Protein 7YJI (pdb70)

Nearest PDB structures (foldseek):
  7yji-assembly1_A-2  TM=1.000E+00  e=1.132E-40  Legionella pneumophila
  1i1q-assembly1_A  TM=6.137E-01  e=1.801E+00  Salmonella enterica subsp. enterica serovar Typhimurium
  1i7q-assembly1_A  TM=6.004E-01  e=2.825E+00  Serratia marcescens
  1i7s-assembly1_C  TM=2.100E-01  e=7.784E+00  Serratia marcescens

Secondary structure (DSSP, 8-state):
-TTTTT---B-HHHHHHHHHHHHTTT-TT-S-HHHHHHHHHHHHHHHBSTTTT--HHHHHHHHTS-HHHHHHHHHHHHHHH----HHHHHHHHHHHHHHTSS--EEETTEEEEE---HHHHHHHHHHHTTSSS---EEEETTEEEEEHHHHHHHHTTSB-TTSSBHHHHHHHHHHHHHTTS------TT-HHIIIIIIHHS-HHHHHHHHHHHHHHHHHHHHHT-

Radius of gyration: 21.12 Å; Cα contacts (8 Å, |Δi|>4): 277; chains: 1; bounding box: 39×35×70 Å

Structure (mmCIF, N/CA/C/O backbone):
data_7YJI
#
_entry.id   7YJI
#
_cell.length_a   93.660
_cell.length_b   93.660
_cell.length_c   136.260
_cell.angle_alpha   90.000
_cell.angle_beta   90.000
_cell.angle_gamma   90.000
#
_symmetry.space_group_name_H-M   'I 4 2 2'
#
loop_
_entity.id
_entity.type
_entity.pdbx_description
1 polymer 'T4SS effector Lpg1083'
2 non-polymer 'ACETATE ION'
3 water water
#
loop_
_atom_site.group_PDB
_atom_site.id
_atom_site.type_symbol
_atom_site.label_atom_id
_atom_site.label_alt_id
_atom_site.label_comp_id
_atom_site.label_asym_id
_atom_site.label_entity_id
_atom_site.label_seq_id
_atom_site.pdbx_PDB_ins_code
_atom_site.Cartn_x
_atom_site.Cartn_y
_atom_site.Cartn_z
_atom_site.occupancy
_atom_site.B_iso_or_equiv
_atom_site.auth_seq_id
_atom_site.auth_comp_id
_atom_site.auth_asym_id
_atom_site.auth_atom_id
_atom_site.pdbx_PDB_model_num
ATOM 1 N N . MET A 1 9 ? -29.065 6.043 6.451 1.00 101.89 1 MET A N 1
ATOM 2 C CA . MET A 1 9 ? -27.777 6.036 7.134 1.00 101.19 1 MET A CA 1
ATOM 3 C C . MET A 1 9 ? -27.871 6.751 8.466 1.00 98.77 1 MET A C 1
ATOM 4 O O . MET A 1 9 ? -28.079 7.965 8.510 1.00 99.13 1 MET A O 1
ATOM 9 N N . ALA A 1 10 ? -27.703 5.994 9.554 1.00 95.86 2 ALA A N 1
ATOM 10 C CA . ALA A 1 10 ? -27.704 6.589 10.886 1.00 95.05 2 ALA A CA 1
ATOM 11 C C . ALA A 1 10 ? -26.691 7.717 11.008 1.00 92.31 2 ALA A C 1
ATOM 12 O O . ALA A 1 10 ? -26.799 8.544 11.921 1.00 91.62 2 ALA A O 1
ATOM 14 N N . LEU A 1 11 ? -25.720 7.772 10.097 1.00 87.45 3 LEU A N 1
ATOM 15 C CA . LEU A 1 11 ? -24.687 8.796 10.086 1.00 77.00 3 LEU A CA 1
ATOM 16 C C . LEU A 1 11 ? -25.185 10.120 9.516 1.00 69.71 3 LEU A C 1
ATOM 17 O O . LEU A 1 11 ? -25.321 11.102 10.251 1.00 65.60 3 LEU A O 1
ATOM 22 N N . ILE A 1 12 ? -25.457 10.167 8.211 1.00 69.14 4 ILE A N 1
ATOM 23 C CA . ILE A 1 12 ? -25.618 11.461 7.558 1.00 73.22 4 ILE A CA 1
ATOM 24 C C . ILE A 1 12 ? -26.897 12.181 7.960 1.00 78.69 4 ILE A C 1
ATOM 25 O O . ILE A 1 12 ? -26.995 13.399 7.752 1.00 75.44 4 ILE A O 1
ATOM 30 N N . ASP A 1 13 ? -27.873 11.496 8.560 1.00 83.70 5 ASP A N 1
ATOM 31 C CA . ASP A 1 13 ? -28.999 12.253 9.093 1.00 93.18 5 ASP A CA 1
ATOM 32 C C . ASP A 1 13 ? -28.906 12.479 10.595 1.00 86.30 5 ASP A C 1
ATOM 33 O O . ASP A 1 13 ? -29.704 13.249 11.145 1.00 93.63 5 ASP A O 1
ATOM 38 N N . GLN A 1 14 ? -27.948 11.846 11.272 1.00 74.10 6 GLN A N 1
ATOM 39 C CA . GLN A 1 14 ? -27.583 12.332 12.595 1.00 68.50 6 GLN A CA 1
ATOM 40 C C . GLN A 1 14 ? -27.028 13.750 12.535 1.00 64.35 6 GLN A C 1
ATOM 41 O O . GLN A 1 14 ? -26.959 14.423 13.572 1.00 62.81 6 GLN A O 1
ATOM 47 N N . ILE A 1 15 ? -26.644 14.224 11.351 1.00 54.13 7 ILE A N 1
ATOM 48 C CA . ILE A 1 15 ? -26.232 15.611 11.171 1.00 48.02 7 ILE A CA 1
ATOM 49 C C . ILE A 1 15 ? -27.495 16.459 11.173 1.00 56.95 7 ILE A C 1
ATOM 50 O O . ILE A 1 15 ? -28.336 16.344 10.278 1.00 58.09 7 ILE A O 1
ATOM 55 N N . THR A 1 16 ? -27.637 17.295 12.190 1.00 55.88 8 THR A N 1
ATOM 56 C CA . THR A 1 16 ? -28.781 18.171 12.323 1.00 59.31 8 THR A CA 1
ATOM 57 C C . THR A 1 16 ? -28.499 19.556 11.772 1.00 57.62 8 THR A C 1
ATOM 58 O O . THR A 1 16 ? -29.435 20.340 11.591 1.00 68.38 8 THR A O 1
ATOM 62 N N . THR A 1 17 ? -27.233 19.868 11.505 1.00 53.00 9 THR A N 1
ATOM 63 C CA . THR A 1 17 ? -26.841 21.129 10.894 1.00 55.74 9 THR A CA 1
ATOM 64 C C . THR A 1 17 ? -25.404 21.057 10.377 1.00 51.34 9 THR A C 1
ATOM 65 O O . THR A 1 17 ? -24.533 20.440 10.993 1.00 42.66 9 THR A O 1
ATOM 69 N N . ILE A 1 18 ? -25.181 21.693 9.238 1.00 48.34 10 ILE A N 1
ATOM 70 C CA . ILE A 1 18 ? -23.930 21.579 8.511 1.00 42.25 10 ILE A CA 1
ATOM 71 C C . ILE A 1 18 ? -23.888 22.701 7.493 1.00 35.73 10 ILE A C 1
ATOM 72 O O . ILE A 1 18 ? -24.882 22.976 6.818 1.00 37.65 10 ILE A O 1
ATOM 77 N N . ASN A 1 19 ? -22.759 23.392 7.412 1.00 37.94 11 ASN A N 1
ATOM 78 C CA . ASN A 1 19 ? -22.561 24.390 6.371 1.00 39.22 11 ASN A CA 1
ATOM 79 C C . ASN A 1 19 ? -22.033 23.620 5.161 1.00 41.40 11 ASN A C 1
ATOM 80 O O . ASN A 1 19 ? -20.833 23.351 5.035 1.00 35.42 11 ASN A O 1
ATOM 85 N N . LYS A 1 20 ? -22.959 23.212 4.287 1.00 37.71 12 LYS A N 1
ATOM 86 C CA . LYS A 1 20 ? -22.584 22.418 3.121 1.00 38.95 12 LYS A CA 1
ATOM 87 C C . LYS A 1 20 ? -21.775 23.209 2.109 1.00 38.87 12 LYS A C 1
ATOM 88 O O . LYS A 1 20 ? -21.010 22.606 1.346 1.00 38.68 12 LYS A O 1
ATOM 94 N N . ASN A 1 21 ? -21.922 24.537 2.074 1.00 33.91 13 ASN A N 1
ATOM 95 C CA . ASN A 1 21 ? -21.148 25.328 1.119 1.00 35.10 13 ASN A CA 1
ATOM 96 C C . ASN A 1 21 ? -19.672 25.290 1.461 1.00 37.19 13 ASN A C 1
ATOM 97 O O . ASN A 1 21 ? -18.820 25.054 0.604 1.00 34.97 13 ASN A O 1
ATOM 102 N N . GLU A 1 22 ? -19.346 25.518 2.716 1.00 34.97 14 GLU A N 1
ATOM 103 C CA . GLU A 1 22 ? -17.957 25.508 3.135 1.00 35.91 14 GLU A CA 1
ATOM 104 C C . GLU A 1 22 ? -17.400 24.109 3.343 1.00 34.16 14 GLU A C 1
ATOM 105 O O . GLU A 1 22 ? -16.185 23.923 3.223 1.00 31.78 14 GLU A O 1
ATOM 111 N N . PHE A 1 23 ? -18.250 23.112 3.598 1.00 29.44 15 PHE A N 1
ATOM 112 C CA . PHE A 1 23 ? -17.769 21.733 3.546 1.00 32.02 15 PHE A CA 1
ATOM 113 C C . PHE A 1 23 ? -17.230 21.405 2.152 1.00 28.14 15 PHE A C 1
ATOM 114 O O . PHE A 1 23 ? -16.118 20.889 2.011 1.00 26.90 15 PHE A O 1
ATOM 122 N N . THR A 1 24 ? -18.003 21.734 1.110 1.00 33.72 16 THR A N 1
ATOM 123 C CA . THR A 1 24 ? -17.566 21.515 -0.269 1.00 31.84 16 THR A CA 1
ATOM 124 C C . THR A 1 24 ? -16.340 22.363 -0.611 1.00 35.53 16 THR A C 1
ATOM 125 O O . THR A 1 24 ? -15.322 21.839 -1.086 1.00 27.81 16 THR A O 1
ATOM 129 N N . ASP A 1 25 ? -16.428 23.683 -0.394 1.00 34.31 17 ASP A N 1
ATOM 130 C CA . ASP A 1 25 ? -15.301 24.568 -0.682 1.00 33.16 17 ASP A CA 1
ATOM 131 C C . ASP A 1 25 ? -14.036 24.109 0.021 1.00 34.54 17 ASP A C 1
ATOM 132 O O . ASP A 1 25 ? -12.962 24.051 -0.587 1.00 38.55 17 ASP A O 1
ATOM 137 N N . ASP A 1 26 ? -14.141 23.783 1.314 1.00 27.89 18 ASP A N 1
ATOM 138 C CA . ASP A 1 26 ? -12.963 23.353 2.062 1.00 35.79 18 ASP A CA 1
ATOM 139 C C . ASP A 1 26 ? -12.419 22.023 1.544 1.00 34.31 18 ASP A C 1
ATOM 140 O O . ASP A 1 26 ? -11.196 21.842 1.430 1.00 27.92 18 ASP A O 1
ATOM 145 N N . PHE A 1 27 ? -13.302 21.061 1.269 1.00 29.23 19 PHE A N 1
ATOM 146 C CA . PHE A 1 27 ? -12.826 19.768 0.779 1.00 30.34 19 PHE A CA 1
ATOM 147 C C . PHE A 1 27 ? -12.043 19.941 -0.519 1.00 27.42 19 PHE A C 1
ATOM 148 O O . PHE A 1 27 ? -10.951 19.381 -0.683 1.00 24.71 19 PHE A O 1
ATOM 156 N N . LEU A 1 28 ? -12.584 20.743 -1.441 1.00 29.38 20 LEU A N 1
ATOM 157 C CA . LEU A 1 28 ? -11.942 20.915 -2.741 1.00 33.46 20 LEU A CA 1
ATOM 158 C C . LEU A 1 28 ? -10.591 21.596 -2.609 1.00 30.55 20 LEU A C 1
ATOM 159 O O . LEU A 1 28 ? -9.624 21.191 -3.260 1.00 29.99 20 LEU A O 1
ATOM 164 N N . ARG A 1 29 ? -10.502 22.638 -1.778 1.00 33.61 21 ARG A N 1
ATOM 165 C CA . ARG A 1 29 ? -9.218 23.311 -1.607 1.00 35.60 21 ARG A CA 1
ATOM 166 C C . ARG A 1 29 ? -8.157 22.344 -1.103 1.00 32.20 21 ARG A C 1
ATOM 167 O O . ARG A 1 29 ? -7.031 22.325 -1.610 1.00 34.78 21 ARG A O 1
ATOM 175 N N . LYS A 1 30 ? -8.508 21.512 -0.123 1.00 27.38 22 LYS A N 1
ATOM 176 C CA . LYS A 1 30 ? -7.513 20.639 0.484 1.00 28.31 22 LYS A CA 1
ATOM 177 C C . LYS A 1 30 ? -7.300 19.361 -0.324 1.00 27.23 22 LYS A C 1
ATOM 178 O O . LYS A 1 30 ? -6.163 18.917 -0.482 1.00 30.79 22 LYS A O 1
ATOM 184 N N . TYR A 1 31 ? -8.355 18.786 -0.904 1.00 25.72 23 TYR A N 1
ATOM 185 C CA . TYR A 1 31 ? -8.130 17.598 -1.731 1.00 21.26 23 TYR A CA 1
ATOM 186 C C . TYR A 1 31 ? -7.184 17.904 -2.890 1.00 26.22 23 TYR A C 1
ATOM 187 O O . TYR A 1 31 ? -6.301 17.100 -3.213 1.00 29.39 23 TYR A O 1
ATOM 196 N N . PHE A 1 32 ? -7.334 19.077 -3.504 1.00 29.69 24 PHE A N 1
ATOM 197 C CA . PHE A 1 32 ? -6.628 19.453 -4.720 1.00 29.19 24 PHE A CA 1
ATOM 198 C C . PHE A 1 32 ? -5.376 20.286 -4.476 1.00 30.00 24 PHE A C 1
ATOM 199 O O . PHE A 1 32 ? -4.784 20.777 -5.438 1.00 37.39 24 PHE A O 1
ATOM 207 N N . GLU A 1 33 ? -4.955 20.450 -3.224 1.00 36.24 25 GLU A N 1
ATOM 208 C CA . GLU A 1 33 ? -3.817 21.318 -2.935 1.00 41.97 25 GLU A CA 1
ATOM 209 C C . GLU A 1 33 ? -2.573 20.922 -3.731 1.00 38.34 25 GLU A C 1
ATOM 210 O O . GLU A 1 33 ? -1.899 21.786 -4.302 1.00 40.50 25 GLU A O 1
ATOM 216 N N . LEU A 1 34 ? -2.253 19.627 -3.797 1.00 29.03 26 LEU A N 1
ATOM 217 C CA . LEU A 1 34 ? -1.108 19.170 -4.579 1.00 36.44 26 LEU A CA 1
ATOM 218 C C . LEU A 1 34 ? -1.507 18.510 -5.889 1.00 38.78 26 LEU A C 1
ATOM 219 O O . LEU A 1 34 ? -0.658 17.907 -6.555 1.00 45.33 26 LEU A O 1
ATOM 224 N N . GLY A 1 35 ? -2.755 18.622 -6.283 1.00 36.39 27 GLY A N 1
ATOM 225 C CA . GLY A 1 35 ? -3.177 17.964 -7.504 1.00 36.37 27 GLY A CA 1
ATOM 226 C C . GLY A 1 35 ? -4.082 16.784 -7.210 1.00 31.76 27 GLY A C 1
ATOM 227 O O . GLY A 1 35 ? -4.064 16.184 -6.137 1.00 32.73 27 GLY A O 1
ATOM 228 N N . PHE A 1 36 ? -4.890 16.443 -8.214 1.00 33.53 28 PHE A N 1
ATOM 229 C CA . PHE A 1 36 ? -5.762 15.289 -8.123 1.00 32.57 28 PHE A CA 1
ATOM 230 C C . PHE A 1 36 ? -4.966 14.043 -7.767 1.00 28.49 28 PHE A C 1
ATOM 231 O O . PHE A 1 36 ? -3.909 13.782 -8.342 1.00 25.14 28 PHE A O 1
ATOM 239 N N . GLY A 1 37 ? -5.492 13.258 -6.823 1.00 22.51 29 GLY A N 1
ATOM 240 C CA . GLY A 1 37 ? -4.862 12.001 -6.497 1.00 19.20 29 GLY A CA 1
ATOM 241 C C . GLY A 1 37 ? -3.533 12.102 -5.773 1.00 20.35 29 GLY A C 1
ATOM 242 O O . GLY A 1 37 ? -2.771 11.147 -5.788 1.00 28.09 29 GLY A O 1
ATOM 243 N N . SER A 1 38 ? -3.211 13.242 -5.165 1.00 18.56 30 SER A N 1
ATOM 244 C CA . SER A 1 38 ? -1.936 13.360 -4.445 1.00 20.18 30 SER A CA 1
ATOM 245 C C . SER A 1 38 ? -2.024 12.945 -2.972 1.00 24.21 30 SER A C 1
ATOM 246 O O . SER A 1 38 ? -0.997 12.596 -2.378 1.00 19.53 30 SER A O 1
ATOM 249 N N . LEU A 1 39 ? -3.211 12.959 -2.374 1.00 23.41 31 LEU A N 1
ATOM 250 C CA . LEU A 1 39 ? -3.382 12.634 -0.952 1.00 20.19 31 LEU A CA 1
ATOM 251 C C . LEU A 1 39 ? -3.581 11.139 -0.756 1.00 21.24 31 LEU A C 1
ATOM 252 O O . LEU A 1 39 ? -4.359 10.505 -1.475 1.00 21.63 31 LEU A O 1
ATOM 257 N N . SER A 1 40 ? -2.934 10.593 0.268 1.00 19.50 32 SER A N 1
ATOM 258 C CA . SER A 1 40 ? -3.116 9.192 0.619 1.00 17.85 32 SER A CA 1
ATOM 259 C C . SER A 1 40 ? -4.495 8.976 1.228 1.00 19.35 32 SER A C 1
ATOM 260 O O . SER A 1 40 ? -5.180 9.918 1.614 1.00 17.38 32 SER A O 1
ATOM 263 N N . LYS A 1 41 ? -4.907 7.709 1.307 1.00 16.14 33 LYS A N 1
ATOM 264 C CA . LYS A 1 41 ? -6.147 7.384 2.005 1.00 24.90 33 LYS A CA 1
ATOM 265 C C . LYS A 1 41 ? -6.143 7.955 3.423 1.00 22.96 33 LYS A C 1
ATOM 266 O O . LYS A 1 41 ? -7.122 8.571 3.867 1.00 21.56 33 LYS A O 1
ATOM 272 N N . HIS A 1 42 ? -5.038 7.760 4.141 1.00 23.88 34 HIS A N 1
ATOM 273 C CA . HIS A 1 42 ? -4.952 8.245 5.516 1.00 23.63 34 HIS A CA 1
ATOM 274 C C . HIS A 1 42 ? -5.076 9.769 5.575 1.00 22.70 34 HIS A C 1
ATOM 275 O O . HIS A 1 42 ? -5.797 10.299 6.422 1.00 22.66 34 HIS A O 1
ATOM 282 N N . ASP A 1 43 ? -4.395 10.478 4.662 1.00 20.56 35 ASP A N 1
ATOM 283 C CA . ASP A 1 43 ? -4.526 11.931 4.555 1.00 21.27 35 ASP A CA 1
ATOM 284 C C . ASP A 1 43 ? -5.980 12.339 4.364 1.00 22.01 35 ASP A C 1
ATOM 285 O O . ASP A 1 43 ? -6.456 13.309 4.968 1.00 20.15 35 ASP A O 1
ATOM 290 N N . ILE A 1 44 ? -6.695 11.615 3.512 1.00 16.25 36 ILE A N 1
ATOM 291 C CA . ILE A 1 44 ? -8.086 11.961 3.234 1.00 21.78 36 ILE A CA 1
ATOM 292 C C . ILE A 1 44 ? -8.958 11.677 4.449 1.00 17.54 36 ILE A C 1
ATOM 293 O O . ILE A 1 44 ? -9.858 12.461 4.772 1.00 22.37 36 ILE A O 1
ATOM 298 N N . ASP A 1 45 ? -8.705 10.565 5.149 1.00 20.02 37 ASP A N 1
ATOM 299 C CA . ASP A 1 45 ? -9.496 10.263 6.351 1.00 17.30 37 ASP A CA 1
ATOM 300 C C . ASP A 1 45 ? -9.337 11.369 7.396 1.00 16.68 37 ASP A C 1
ATOM 301 O O . ASP A 1 45 ? -10.331 11.810 7.984 1.00 20.31 37 ASP A O 1
ATOM 306 N N . LEU A 1 46 ? -8.109 11.876 7.593 1.00 15.52 38 LEU A N 1
ATOM 307 C CA . LEU A 1 46 ? -7.888 13.008 8.506 1.00 17.91 38 LEU A CA 1
ATOM 308 C C . LEU A 1 46 ? -8.634 14.259 8.052 1.00 21.99 38 LEU A C 1
ATOM 309 O O . LEU A 1 46 ? -9.220 14.987 8.872 1.00 20.71 38 LEU A O 1
ATOM 314 N N . LEU A 1 47 ? -8.592 14.538 6.750 1.00 22.99 39 LEU A N 1
ATOM 315 C CA . LEU A 1 47 ? -9.331 15.652 6.175 1.00 20.74 39 LEU A CA 1
ATOM 316 C C . LEU A 1 47 ? -10.821 15.519 6.446 1.00 18.41 39 LEU A C 1
ATOM 317 O O . LEU A 1 47 ? -11.474 16.479 6.869 1.00 23.28 39 LEU A O 1
ATOM 322 N N . VAL A 1 48 ? -11.386 14.342 6.174 1.00 16.28 40 VAL A N 1
ATOM 323 C CA . VAL A 1 48 ? -12.826 14.181 6.343 1.00 19.03 40 VAL A CA 1
ATOM 324 C C . VAL A 1 48 ? -13.198 14.391 7.809 1.00 22.65 40 VAL A C 1
ATOM 325 O O . VAL A 1 48 ? -14.150 15.116 8.128 1.00 25.73 40 VAL A O 1
ATOM 329 N N . TYR A 1 49 ? -12.429 13.798 8.727 1.00 17.95 41 TYR A N 1
ATOM 330 C CA . TYR A 1 49 ? -12.726 13.989 10.145 1.00 17.62 41 TYR A CA 1
ATOM 331 C C . TYR A 1 49 ? -12.727 15.475 10.489 1.00 24.55 41 TYR A C 1
ATOM 332 O O . TYR A 1 49 ? -13.664 15.982 11.121 1.00 22.75 41 TYR A O 1
ATOM 341 N N . TYR A 1 50 ? -11.690 16.195 10.056 1.00 24.69 42 TYR A N 1
ATOM 342 C CA . TYR A 1 50 ? -11.632 17.635 10.289 1.00 27.85 42 TYR A CA 1
ATOM 343 C C . TYR A 1 50 ? -12.840 18.348 9.685 1.00 28.06 42 TYR A C 1
ATOM 344 O O . TYR A 1 50 ? -13.440 19.222 10.328 1.00 21.18 42 TYR A O 1
ATOM 353 N N . LEU A 1 51 ? -13.224 17.980 8.457 1.00 24.33 43 LEU A N 1
ATOM 354 C CA . LEU A 1 51 ? -14.329 18.666 7.784 1.00 28.18 43 LEU A CA 1
ATOM 355 C C . LEU A 1 51 ? -15.651 18.454 8.516 1.00 29.06 43 LEU A C 1
ATOM 356 O O . LEU A 1 51 ? -16.452 19.389 8.646 1.00 29.48 43 LEU A O 1
ATOM 361 N N . VAL A 1 52 ? -15.917 17.229 8.976 1.00 25.69 44 VAL A N 1
ATOM 362 C CA . VAL A 1 52 ? -17.156 16.978 9.720 1.00 27.11 44 VAL A CA 1
ATOM 363 C C . VAL A 1 52 ? -17.158 17.740 11.044 1.00 32.58 44 VAL A C 1
ATOM 364 O O . VAL A 1 52 ? -18.203 18.233 11.504 1.00 25.63 44 VAL A O 1
ATOM 368 N N . LYS A 1 53 ? -15.988 17.873 11.656 1.00 24.92 45 LYS A N 1
ATOM 369 C CA . LYS A 1 53 ? -15.866 18.516 12.960 1.00 28.09 45 LYS A CA 1
ATOM 370 C C . LYS A 1 53 ? -15.935 20.033 12.838 1.00 32.69 45 LYS A C 1
ATOM 371 O O . LYS A 1 53 ? -16.530 20.698 13.685 1.00 29.43 45 LYS A O 1
ATOM 377 N N . GLU A 1 54 ? -15.360 20.587 11.772 1.00 30.33 46 GLU A N 1
ATOM 378 C CA . GLU A 1 54 ? -15.362 22.028 11.579 1.00 36.16 46 GLU A CA 1
ATOM 379 C C . GLU A 1 54 ? -16.686 22.533 11.008 1.00 35.63 46 GLU A C 1
ATOM 380 O O . GLU A 1 54 ? -17.110 23.641 11.334 1.00 37.42 46 GLU A O 1
ATOM 386 N N . HIS A 1 55 ? -17.350 21.760 10.145 1.00 30.72 47 HIS A N 1
ATOM 387 C CA . HIS A 1 55 ? -18.453 22.297 9.351 1.00 34.05 47 HIS A CA 1
ATOM 388 C C . HIS A 1 55 ? -19.803 21.693 9.681 1.00 35.26 47 HIS A C 1
ATOM 389 O O . HIS A 1 55 ? -20.786 21.996 8.998 1.00 39.20 47 HIS A O 1
ATOM 396 N N . SER A 1 56 ? -19.880 20.840 10.695 1.00 32.22 48 SER A N 1
ATOM 397 C CA . SER A 1 56 ? -21.152 20.298 11.136 1.00 33.00 48 SER A CA 1
ATOM 398 C C . SER A 1 56 ? -21.157 20.239 12.659 1.00 34.46 48 SER A C 1
ATOM 399 O O . SER A 1 56 ? -20.151 20.513 13.321 1.00 33.85 48 SER A O 1
ATOM 402 N N . ASP A 1 57 ? -22.314 19.871 13.208 1.00 33.77 49 ASP A N 1
ATOM 403 C CA . ASP A 1 57 ? -22.484 19.622 14.633 1.00 41.44 49 ASP A CA 1
ATOM 404 C C . ASP A 1 57 ? -22.511 18.136 14.960 1.00 40.22 49 ASP A C 1
ATOM 405 O O . ASP A 1 57 ? -22.978 17.760 16.040 1.00 45.36 49 ASP A O 1
ATOM 410 N N . LEU A 1 58 ? -22.066 17.289 14.028 1.00 38.56 50 LEU A N 1
ATOM 411 C CA . LEU A 1 58 ? -22.216 15.847 14.185 1.00 44.31 50 LEU A CA 1
ATOM 412 C C . LEU A 1 58 ? -21.569 15.354 15.472 1.00 43.47 50 LEU A C 1
ATOM 413 O O . LEU A 1 58 ? -22.165 14.558 16.198 1.00 43.62 50 LEU A O 1
ATOM 418 N N . PHE A 1 59 ? -20.355 15.811 15.770 1.00 43.57 51 PHE A N 1
ATOM 419 C CA . PHE A 1 59 ? -19.608 15.339 16.929 1.00 39.18 51 PHE A CA 1
ATOM 420 C C . PHE A 1 59 ? -19.935 16.112 18.198 1.00 41.19 51 PHE A C 1
ATOM 421 O O . PHE A 1 59 ? -19.379 15.791 19.258 1.00 39.45 51 PHE A O 1
ATOM 429 N N . ASN A 1 60 ? -20.823 17.107 18.123 1.00 40.30 52 ASN A N 1
ATOM 430 C CA . ASN A 1 60 ? -21.013 18.029 19.239 1.00 42.71 52 ASN A CA 1
ATOM 431 C C . ASN A 1 60 ? -21.663 17.321 20.421 1.00 42.84 52 ASN A C 1
ATOM 432 O O . ASN A 1 60 ? -22.705 16.673 20.276 1.00 45.81 52 ASN A O 1
ATOM 437 N N . GLY A 1 61 ? -21.049 17.456 21.594 1.00 47.41 53 GLY A N 1
ATOM 438 C CA . GLY A 1 61 ? -21.640 16.928 22.810 1.00 47.32 53 GLY A CA 1
ATOM 439 C C . GLY A 1 61 ? -21.680 15.420 22.883 1.00 50.64 53 GLY A C 1
ATOM 440 O O . GLY A 1 61 ? -22.403 14.867 23.714 1.00 50.65 53 GLY A O 1
ATOM 441 N N . LYS A 1 62 ? -20.925 14.732 22.033 1.00 41.45 54 LYS A N 1
ATOM 442 C CA . LYS A 1 62 ? -20.882 13.280 22.036 1.00 37.78 54 LYS A CA 1
ATOM 443 C C . LYS A 1 62 ? -19.591 12.797 22.667 1.00 33.85 54 LYS A C 1
ATOM 444 O O . LYS A 1 62 ? -18.551 13.443 22.556 1.00 41.95 54 LYS A O 1
ATOM 450 N N . THR A 1 63 ? -19.686 11.664 23.350 1.00 30.75 55 THR A N 1
ATOM 451 C CA . THR A 1 63 ? -18.541 11.004 23.953 1.00 30.83 55 THR A CA 1
ATOM 452 C C . THR A 1 63 ? -17.750 10.251 22.892 1.00 31.48 55 THR A C 1
ATOM 453 O O . THR A 1 63 ? -18.240 9.995 21.795 1.00 32.94 55 THR A O 1
ATOM 457 N N . ASN A 1 64 ? -16.518 9.871 23.246 1.00 25.02 56 ASN A N 1
ATOM 458 C CA . ASN A 1 64 ? -15.697 9.071 22.337 1.00 34.23 56 ASN A CA 1
ATOM 459 C C . ASN A 1 64 ? -16.385 7.770 21.962 1.00 30.71 56 ASN A C 1
ATOM 460 O O . ASN A 1 64 ? -16.273 7.310 20.821 1.00 28.89 56 ASN A O 1
ATOM 465 N N . TYR A 1 65 ? -17.088 7.150 22.914 1.00 26.66 57 TYR A N 1
ATOM 466 C CA . TYR A 1 65 ? -17.811 5.922 22.597 1.00 26.57 57 TYR A CA 1
ATOM 467 C C . TYR A 1 65 ? -18.843 6.180 21.505 1.00 30.35 57 TYR A C 1
ATOM 468 O O . TYR A 1 65 ? -18.985 5.388 20.570 1.00 27.49 57 TYR A O 1
ATOM 477 N N . GLU A 1 66 ? -19.560 7.297 21.601 1.00 30.91 58 GLU A N 1
ATOM 478 C CA . GLU A 1 66 ? -20.597 7.585 20.618 1.00 30.38 58 GLU A CA 1
ATOM 479 C C . GLU A 1 66 ? -20.001 7.904 19.252 1.00 35.08 58 GLU A C 1
ATOM 480 O O . GLU A 1 66 ? -20.500 7.420 18.227 1.00 33.66 58 GLU A O 1
ATOM 486 N N . ILE A 1 67 ? -18.942 8.725 19.217 1.00 26.24 59 ILE A N 1
ATOM 487 C CA . ILE A 1 67 ? -18.315 9.081 17.942 1.00 25.50 59 ILE A CA 1
ATOM 488 C C . ILE A 1 67 ? -17.725 7.840 17.280 1.00 26.35 59 ILE A C 1
ATOM 489 O O . ILE A 1 67 ? -17.901 7.615 16.085 1.00 26.56 59 ILE A O 1
ATOM 494 N N . SER A 1 68 ? -17.032 7.001 18.058 1.00 26.79 60 SER A N 1
ATOM 495 C CA . SER A 1 68 ? -16.464 5.796 17.460 1.00 28.37 60 SER A CA 1
ATOM 496 C C . SER A 1 68 ? -17.560 4.894 16.893 1.00 28.00 60 SER A C 1
ATOM 497 O O . SER A 1 68 ? -17.421 4.374 15.781 1.00 22.69 60 SER A O 1
ATOM 500 N N . SER A 1 69 ? -18.666 4.727 17.628 1.00 28.14 61 SER A N 1
ATOM 501 C CA . SER A 1 69 ? -19.811 3.985 17.094 1.00 34.07 61 SER A CA 1
ATOM 502 C C . SER A 1 69 ? -20.351 4.630 15.818 1.00 35.74 61 SER A C 1
ATOM 503 O O . SER A 1 69 ? -20.628 3.936 14.833 1.00 39.98 61 SER A O 1
ATOM 506 N N . LEU A 1 70 ? -20.522 5.954 15.816 1.00 30.52 62 LEU A N 1
ATOM 507 C CA . LEU A 1 70 ? -20.960 6.647 14.597 1.00 36.61 62 LEU A CA 1
ATOM 508 C C . LEU A 1 70 ? -20.031 6.375 13.414 1.00 34.48 62 LEU A C 1
ATOM 509 O O . LEU A 1 70 ? -20.486 6.204 12.278 1.00 34.69 62 LEU A O 1
ATOM 514 N N . LEU A 1 71 ? -18.727 6.383 13.655 1.00 28.05 63 LEU A N 1
ATOM 515 C CA . LEU A 1 71 ? -17.756 6.230 12.578 1.00 30.22 63 LEU A CA 1
ATOM 516 C C . LEU A 1 71 ? -17.441 4.779 12.256 1.00 29.33 63 LEU A C 1
ATOM 517 O O . LEU A 1 71 ? -16.727 4.523 11.278 1.00 30.49 63 LEU A O 1
ATOM 522 N N . THR A 1 72 ? -17.926 3.830 13.058 1.00 30.45 64 THR A N 1
ATOM 523 C CA . THR A 1 72 ? -17.639 2.413 12.847 1.00 31.48 64 THR A CA 1
ATOM 524 C C . THR A 1 72 ? -16.141 2.119 12.989 1.00 27.65 64 THR A C 1
ATOM 525 O O . THR A 1 72 ? -15.556 1.369 12.204 1.00 25.00 64 THR A O 1
ATOM 529 N N . ILE A 1 73 ? -15.500 2.699 14.009 1.00 22.25 65 ILE A N 1
ATOM 530 C CA . ILE A 1 73 ? -14.072 2.488 14.244 1.00 18.08 65 ILE A CA 1
ATOM 531 C C . ILE A 1 73 ? -13.830 2.336 15.743 1.00 22.63 65 ILE A C 1
ATOM 532 O O . ILE A 1 73 ? -14.667 2.699 16.564 1.00 31.57 65 ILE A O 1
ATOM 537 N N . THR A 1 74 ? -12.675 1.778 16.103 1.00 24.67 66 THR A N 1
ATOM 538 C CA . THR A 1 74 ? -12.429 1.567 17.528 1.00 30.30 66 THR A CA 1
ATOM 539 C C . THR A 1 74 ? -12.128 2.898 18.223 1.00 27.07 66 THR A C 1
ATOM 540 O O . THR A 1 74 ? -11.757 3.889 17.591 1.00 22.21 66 THR A O 1
ATOM 544 N N . GLU A 1 75 ? -12.301 2.918 19.550 1.00 26.59 67 GLU A N 1
ATOM 545 C CA . GLU A 1 75 ? -11.916 4.103 20.310 1.00 26.30 67 GLU A CA 1
ATOM 546 C C . GLU A 1 75 ? -10.429 4.410 20.159 1.00 26.83 67 GLU A C 1
ATOM 547 O O . GLU A 1 75 ? -10.038 5.581 20.150 1.00 26.10 67 GLU A O 1
ATOM 553 N N . ARG A 1 76 ? -9.588 3.380 20.038 1.00 21.94 68 ARG A N 1
ATOM 554 C CA . ARG A 1 76 ? -8.156 3.613 19.845 1.00 33.15 68 ARG A CA 1
ATOM 555 C C . ARG A 1 76 ? -7.870 4.270 18.494 1.00 31.27 68 ARG A C 1
ATOM 556 O O . ARG A 1 76 ? -7.034 5.179 18.397 1.00 29.72 68 ARG A O 1
ATOM 564 N N . LYS A 1 77 ? -8.538 3.819 17.438 1.00 23.85 69 LYS A N 1
ATOM 565 C CA . LYS A 1 77 ? -8.353 4.466 16.140 1.00 22.96 69 LYS A CA 1
ATOM 566 C C . LYS A 1 77 ? -8.866 5.899 16.173 1.00 25.42 69 LYS A C 1
ATOM 567 O O . LYS A 1 77 ? -8.230 6.806 15.631 1.00 25.63 69 LYS A O 1
ATOM 573 N N . LEU A 1 78 ? -10.029 6.112 16.796 1.00 22.46 70 LEU A N 1
ATOM 574 C CA . LEU A 1 78 ? -10.603 7.448 16.867 1.00 26.59 70 LEU A CA 1
ATOM 575 C C . LEU A 1 78 ? -9.624 8.425 17.516 1.00 25.47 70 LEU A C 1
ATOM 576 O O . LEU A 1 78 ? -9.431 9.547 17.033 1.00 24.83 70 LEU A O 1
ATOM 581 N N . GLN A 1 79 ? -8.986 8.005 18.609 1.00 22.93 71 GLN A N 1
ATOM 582 C CA . GLN A 1 79 ? -8.062 8.885 19.325 1.00 26.80 71 GLN A CA 1
ATOM 583 C C . GLN A 1 79 ? -6.895 9.310 18.441 1.00 26.07 71 GLN A C 1
ATOM 584 O O . GLN A 1 79 ? -6.499 10.479 18.447 1.00 26.29 71 GLN A O 1
ATOM 590 N N . SER A 1 80 ? -6.322 8.366 17.690 1.00 18.29 72 SER A N 1
ATOM 591 C CA . SER A 1 80 ? -5.252 8.700 16.749 1.00 23.63 72 SER A CA 1
ATOM 592 C C . SER A 1 80 ? -5.750 9.648 15.668 1.00 22.75 72 SER A C 1
ATOM 593 O O . SER A 1 80 ? -5.073 10.624 15.321 1.00 23.74 72 SER A O 1
ATOM 596 N N . ILE A 1 81 ? -6.919 9.351 15.092 1.00 22.81 73 ILE A N 1
ATOM 597 C CA . ILE A 1 81 ? -7.476 10.217 14.050 1.00 28.90 73 ILE A CA 1
ATOM 598 C C . ILE A 1 81 ? -7.716 11.621 14.593 1.00 22.69 73 ILE A C 1
ATOM 599 O O . ILE A 1 81 ? -7.365 12.620 13.959 1.00 24.12 73 ILE A O 1
ATOM 604 N N . GLN A 1 82 ? -8.314 11.720 15.787 1.00 22.26 74 GLN A N 1
ATOM 605 C CA . GLN A 1 82 ? -8.617 13.036 16.340 1.00 23.17 74 GLN A CA 1
ATOM 606 C C . GLN A 1 82 ? -7.348 13.862 16.525 1.00 25.77 74 GLN A C 1
ATOM 607 O O . GLN A 1 82 ? -7.304 15.047 16.171 1.00 27.54 74 GLN A O 1
ATOM 613 N N . MET A 1 83 ? -6.304 13.252 17.089 1.00 25.10 75 MET A N 1
ATOM 614 C CA . MET A 1 83 ? -5.074 14.000 17.334 1.00 24.98 75 MET A CA 1
ATOM 615 C C . MET A 1 83 ? -4.386 14.369 16.030 1.00 25.10 75 MET A C 1
ATOM 616 O O . MET A 1 83 ? -3.978 15.519 15.844 1.00 25.18 75 MET A O 1
ATOM 621 N N . GLU A 1 84 ? -4.211 13.388 15.132 1.00 23.26 76 GLU A N 1
ATOM 622 C CA . GLU A 1 84 ? -3.477 13.648 13.890 1.00 30.34 76 GLU A CA 1
ATOM 623 C C . GLU A 1 84 ? -4.164 14.713 13.049 1.00 28.71 76 GLU A C 1
ATOM 624 O O . GLU A 1 84 ? -3.497 15.559 12.441 1.00 25.23 76 GLU A O 1
ATOM 630 N N . SER A 1 85 ? -5.503 14.679 13.002 1.00 25.09 77 SER A N 1
ATOM 631 C CA . SER A 1 85 ? -6.275 15.665 12.242 1.00 23.16 77 SER A CA 1
ATOM 632 C C . SER A 1 85 ? -6.199 17.044 12.880 1.00 29.28 77 SER A C 1
ATOM 633 O O . SER A 1 85 ? -6.060 18.057 12.179 1.00 23.87 77 SER A O 1
ATOM 636 N N . TYR A 1 86 ? -6.345 17.114 14.204 1.00 22.70 78 TYR A N 1
ATOM 637 C CA . TYR A 1 86 ? -6.180 18.387 14.903 1.00 19.99 78 TYR A CA 1
ATOM 638 C C . TYR A 1 86 ? -4.816 18.988 14.605 1.00 20.79 78 TYR A C 1
ATOM 639 O O . TYR A 1 86 ? -4.702 20.166 14.237 1.00 29.21 78 TYR A O 1
ATOM 648 N N . LEU A 1 87 ? -3.762 18.191 14.737 1.00 20.55 79 LEU A N 1
ATOM 649 C CA . LEU A 1 87 ? -2.430 18.721 14.486 1.00 25.20 79 LEU A CA 1
ATOM 650 C C . LEU A 1 87 ? -2.290 19.194 13.036 1.00 33.92 79 LEU A C 1
ATOM 651 O O . LEU A 1 87 ? -1.664 20.224 12.771 1.00 30.25 79 LEU A O 1
ATOM 656 N N . ARG A 1 88 ? -2.903 18.481 12.091 1.00 29.25 80 ARG A N 1
ATOM 657 C CA . ARG A 1 88 ? -2.719 18.855 10.686 1.00 28.80 80 ARG A CA 1
ATOM 658 C C . ARG A 1 88 ? -3.476 20.126 10.343 1.00 31.09 80 ARG A C 1
ATOM 659 O O . ARG A 1 88 ? -2.929 21.016 9.687 1.00 26.92 80 ARG A O 1
ATOM 667 N N . TYR A 1 89 ? -4.725 20.245 10.793 1.00 28.09 81 TYR A N 1
ATOM 668 C CA . TYR A 1 89 ? -5.632 21.235 10.248 1.00 25.34 81 TYR A CA 1
ATOM 669 C C . TYR A 1 89 ? -6.093 22.304 11.224 1.00 35.12 81 TYR A C 1
ATOM 670 O O . TYR A 1 89 ? -6.797 23.226 10.800 1.00 33.63 81 TYR A O 1
ATOM 679 N N . GLU A 1 90 ? -5.747 22.210 12.507 1.00 32.63 82 GLU A N 1
ATOM 680 C CA . GLU A 1 90 ? -6.221 23.165 13.492 1.0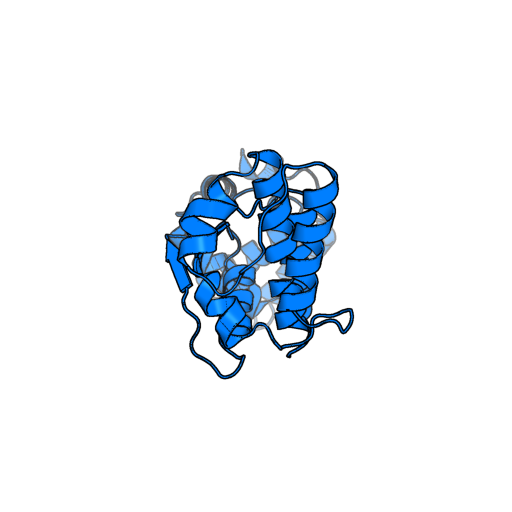0 34.48 82 GLU A CA 1
ATOM 681 C C . GLU A 1 90 ? -5.033 23.768 14.227 1.00 41.01 82 GLU A C 1
ATOM 682 O O . GLU A 1 90 ? -3.914 23.258 14.185 1.00 44.46 82 GLU A O 1
ATOM 688 N N . ASN A 1 91 ? -5.288 24.872 14.909 1.00 56.97 83 ASN A N 1
ATOM 689 C CA . ASN A 1 91 ? -4.279 25.488 15.754 1.00 66.93 83 ASN A CA 1
ATOM 690 C C . ASN A 1 91 ? -4.985 26.024 16.982 1.00 68.60 83 ASN A C 1
ATOM 691 O O . ASN A 1 91 ? -5.919 26.821 16.855 1.00 78.38 83 ASN A O 1
ATOM 696 N N . ASN A 1 92 ? -4.572 25.573 18.157 1.00 64.16 84 ASN A N 1
ATOM 697 C CA . ASN A 1 92 ? -5.031 26.198 19.388 1.00 62.28 84 ASN A CA 1
ATOM 698 C C . ASN A 1 92 ? -3.861 26.356 20.339 1.00 51.11 84 ASN A C 1
ATOM 699 O O . ASN A 1 92 ? -2.939 25.539 20.362 1.00 52.37 84 ASN A O 1
ATOM 704 N N . SER A 1 93 ? -3.898 27.436 21.108 1.00 49.90 85 SER A N 1
ATOM 705 C CA . SER A 1 93 ? -2.933 27.593 22.174 1.00 48.95 85 SER A CA 1
ATOM 706 C C . SER A 1 93 ? -3.228 26.601 23.290 1.00 43.18 85 SER A C 1
ATOM 707 O O . SER A 1 93 ? -4.372 26.193 23.514 1.00 37.29 85 SER A O 1
ATOM 710 N N . ILE A 1 94 ? -2.171 26.227 24.002 1.00 40.69 86 ILE A N 1
ATOM 711 C CA . ILE A 1 94 ? -2.343 25.531 25.269 1.00 43.58 86 ILE A CA 1
ATOM 712 C C . ILE A 1 94 ? -3.305 26.303 26.168 1.00 40.91 86 ILE A C 1
ATOM 713 O O . ILE A 1 94 ? -4.175 25.715 26.821 1.00 40.33 86 ILE A O 1
ATOM 718 N N . SER A 1 95 ? -3.206 27.640 26.156 1.00 41.84 87 SER A N 1
ATOM 719 C CA . SER A 1 95 ? -4.050 28.462 27.019 1.00 48.59 87 SER A CA 1
ATOM 720 C C . SER A 1 95 ? -5.524 28.282 26.696 1.00 39.82 87 SER A C 1
ATOM 721 O O . SER A 1 95 ? -6.355 28.168 27.601 1.00 38.84 87 SER A O 1
ATOM 724 N N . LYS A 1 96 ? -5.865 28.234 25.414 1.00 36.90 88 LYS A N 1
ATOM 725 C CA . LYS A 1 96 ? -7.262 28.071 25.035 1.00 40.75 88 LYS A CA 1
ATOM 726 C C . LYS A 1 96 ? -7.767 26.671 25.370 1.00 44.27 88 LYS A C 1
ATOM 727 O O . LYS A 1 96 ? -8.933 26.499 25.749 1.00 43.04 88 LYS A O 1
ATOM 733 N N . ASN A 1 97 ? -6.911 25.656 25.243 1.00 38.36 89 ASN A N 1
ATOM 734 C CA . ASN A 1 97 ? -7.368 24.311 25.569 1.00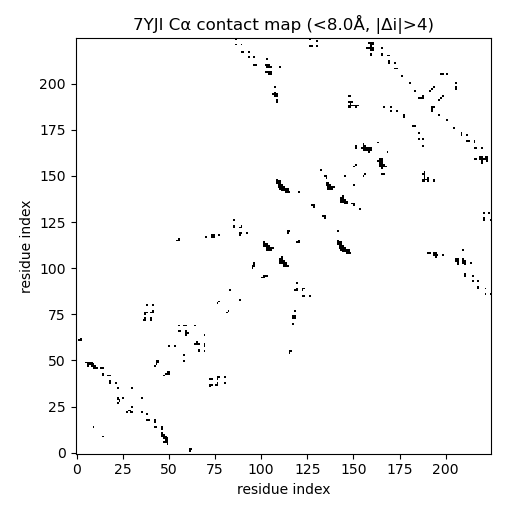 32.93 89 ASN A CA 1
ATOM 735 C C . ASN A 1 97 ? -7.537 24.147 27.074 1.00 29.49 89 ASN A C 1
ATOM 736 O O . ASN A 1 97 ? -8.525 23.561 27.533 1.00 34.77 89 ASN A O 1
ATOM 741 N N . LEU A 1 98 ? -6.609 24.690 27.862 1.00 30.47 90 LEU A N 1
ATOM 742 C CA . LEU A 1 98 ? -6.777 24.660 29.312 1.00 30.27 90 LEU A CA 1
ATOM 743 C C . LEU A 1 98 ? -8.050 25.382 29.720 1.00 38.97 90 LEU A C 1
ATOM 744 O O . LEU A 1 98 ? -8.778 24.919 30.607 1.00 38.03 90 LEU A O 1
ATOM 749 N N . GLU A 1 99 ? -8.354 26.509 29.066 1.00 33.62 91 GLU A N 1
ATOM 750 C CA . GLU A 1 99 ? -9.567 27.236 29.429 1.00 36.61 91 GLU A CA 1
ATOM 751 C C . GLU A 1 99 ? -10.815 26.443 29.055 1.00 34.58 91 GLU A C 1
ATOM 752 O O . GLU A 1 99 ? -11.819 26.480 29.778 1.00 31.09 91 GLU A O 1
ATOM 758 N N . GLU A 1 100 ? -10.770 25.714 27.934 1.00 30.88 92 GLU A N 1
ATOM 759 C CA . GLU A 1 100 ? -11.905 24.877 27.555 1.00 36.43 92 GLU A CA 1
ATOM 760 C C . GLU A 1 100 ? -12.128 23.765 28.573 1.00 38.08 92 GLU A C 1
ATOM 761 O O . GLU A 1 100 ? -13.271 23.448 28.940 1.00 37.93 92 GLU A O 1
ATOM 767 N N . LEU A 1 101 ? -11.042 23.152 29.028 1.00 37.84 93 LEU A N 1
ATOM 768 C CA . LEU A 1 101 ? -11.116 22.189 30.119 1.00 33.85 93 LEU A CA 1
ATOM 769 C C . LEU A 1 101 ? -11.786 22.797 31.348 1.00 37.10 93 LEU A C 1
ATOM 770 O O . LEU A 1 101 ? -12.689 22.198 31.946 1.00 39.06 93 LEU A O 1
ATOM 775 N N . SER A 1 102 ? -11.345 23.995 31.742 1.00 33.88 94 SER A N 1
ATOM 776 C CA . SER A 1 102 ? -11.938 24.673 32.888 1.00 39.49 94 SER A CA 1
ATOM 777 C C . SER A 1 102 ? -13.444 24.871 32.714 1.00 38.80 94 SER A C 1
ATOM 778 O O . SER A 1 102 ? -14.224 24.645 33.650 1.00 37.88 94 SER A O 1
ATOM 781 N N . VAL A 1 103 ? -13.874 25.291 31.525 1.00 35.21 95 VAL A N 1
ATOM 782 C CA . VAL A 1 103 ? -15.288 25.593 31.320 1.00 34.81 95 VAL A CA 1
ATOM 783 C C . VAL A 1 103 ? -16.120 24.320 31.374 1.00 32.50 95 VAL A C 1
ATOM 784 O O . VAL A 1 103 ? -17.220 24.308 31.944 1.00 37.43 95 VAL A O 1
ATOM 788 N N . LYS A 1 104 ? -15.600 23.229 30.804 1.00 29.22 96 LYS A N 1
ATOM 789 C CA . LYS A 1 104 ? -16.243 21.923 30.925 1.00 35.93 96 LYS A CA 1
ATOM 790 C C . LYS A 1 104 ? -16.457 21.524 32.380 1.00 40.10 96 LYS A C 1
ATOM 791 O O . LYS A 1 104 ? -17.442 20.850 32.704 1.00 37.79 96 LYS A O 1
ATOM 797 N N . ILE A 1 105 ? -15.559 21.924 33.277 1.00 41.76 97 ILE A N 1
ATOM 798 C CA . ILE A 1 105 ? -15.781 21.617 34.685 1.00 35.00 97 ILE A CA 1
ATOM 799 C C . ILE A 1 105 ? -16.912 22.471 35.243 1.00 38.78 97 ILE A C 1
ATOM 800 O O . ILE A 1 105 ? -17.796 21.973 35.950 1.00 41.38 97 ILE A O 1
ATOM 805 N N . THR A 1 106 ? -16.910 23.769 34.932 1.00 39.08 98 THR A N 1
ATOM 806 C CA . THR A 1 106 ? -17.985 24.630 35.420 1.00 40.35 98 THR A CA 1
ATOM 807 C C . THR A 1 106 ? -19.342 24.172 34.897 1.00 43.34 98 THR A C 1
ATOM 808 O O . THR A 1 106 ? -20.343 24.234 35.618 1.00 41.88 98 THR A O 1
ATOM 812 N N . LYS A 1 107 ? -19.389 23.674 33.658 1.00 41.40 99 LYS A N 1
ATOM 813 C CA . LYS A 1 107 ? -20.642 23.229 33.061 1.00 39.65 99 LYS A CA 1
ATOM 814 C C . LYS A 1 107 ? -21.097 21.872 33.572 1.00 49.94 99 LYS A C 1
ATOM 815 O O . LYS A 1 107 ? -22.234 21.478 33.302 1.00 49.02 99 LYS A O 1
ATOM 821 N N . GLY A 1 108 ? -20.245 21.145 34.285 1.00 46.76 100 GLY A N 1
ATOM 822 C CA . GLY A 1 108 ? -20.592 19.815 34.728 1.00 47.67 100 GLY A CA 1
ATOM 823 C C . GLY A 1 108 ? -20.377 18.727 33.703 1.00 45.13 100 GLY A C 1
ATOM 824 O O . GLY A 1 108 ? -20.703 17.568 33.982 1.00 52.28 100 GLY A O 1
ATOM 825 N N . GLU A 1 109 ? -19.849 19.059 32.521 1.00 37.72 101 GLU A N 1
ATOM 826 C CA . GLU A 1 109 ? -19.513 18.027 31.543 1.00 44.08 101 GLU A CA 1
ATOM 827 C C . GLU A 1 109 ? -18.346 17.174 32.014 1.00 42.97 101 GLU A C 1
ATOM 828 O O . GLU A 1 109 ? -18.220 16.013 31.605 1.00 46.84 101 GLU A O 1
ATOM 834 N N . ILE A 1 110 ? -17.490 17.725 32.866 1.00 39.30 102 ILE A N 1
ATOM 835 C CA . ILE A 1 110 ? -16.413 16.987 33.515 1.00 32.81 102 ILE A CA 1
ATOM 836 C C . ILE A 1 110 ? -16.571 17.204 35.005 1.00 38.87 102 ILE A C 1
ATOM 837 O O . ILE A 1 110 ? -16.694 18.350 35.452 1.00 37.74 102 ILE A O 1
ATOM 842 N N . LYS A 1 111 ? -16.574 16.121 35.776 1.00 37.17 103 LYS A N 1
ATOM 843 C CA . LYS A 1 111 ? -16.822 16.228 37.211 1.00 43.64 103 LYS A CA 1
ATOM 844 C C . LYS A 1 111 ? -15.636 15.654 37.968 1.00 43.68 103 LYS A C 1
ATOM 845 O O . LYS A 1 111 ? -15.524 14.417 38.124 1.00 40.59 103 LYS A O 1
ATOM 851 N N . PRO A 1 112 ? -14.702 16.483 38.422 1.00 39.29 104 PRO A N 1
ATOM 852 C CA . PRO A 1 112 ? -13.585 15.986 39.228 1.00 35.77 104 PRO A CA 1
ATOM 853 C C . PRO A 1 112 ? -14.087 15.394 40.542 1.00 37.08 104 PRO A C 1
ATOM 854 O O . PRO A 1 112 ? -15.055 15.884 41.127 1.00 35.73 104 PRO A O 1
ATOM 858 N N . GLU A 1 113 ? -13.415 14.340 41.009 1.00 33.92 105 GLU A N 1
ATOM 859 C CA . GLU A 1 113 ? -13.785 13.683 42.257 1.00 37.27 105 GLU A CA 1
ATOM 860 C C . GLU A 1 113 ? -12.540 13.283 43.039 1.00 36.33 105 GLU A C 1
ATOM 861 O O . GLU A 1 113 ? -11.583 12.762 42.465 1.00 30.11 105 GLU A O 1
ATOM 867 N N . VAL A 1 114 ? -12.558 13.537 44.350 1.00 33.73 106 VAL A N 1
ATOM 868 C CA . VAL A 1 114 ? -11.447 13.198 45.237 1.00 38.41 106 VAL A CA 1
ATOM 869 C C . VAL A 1 114 ? -11.680 11.810 45.828 1.00 42.52 106 VAL A C 1
ATOM 870 O O . VAL A 1 114 ? -12.771 11.506 46.319 1.00 44.36 106 VAL A O 1
ATOM 874 N N . GLU A 1 115 ? -10.656 10.965 45.784 1.00 39.53 107 GLU A N 1
ATOM 875 C CA . GLU A 1 115 ? -10.686 9.667 46.449 1.00 41.18 107 GLU A CA 1
ATOM 876 C C . GLU A 1 115 ? -9.370 9.486 47.177 1.00 40.20 107 GLU A C 1
ATOM 877 O O . GLU A 1 115 ? -8.315 9.394 46.541 1.00 35.63 107 GLU A O 1
ATOM 883 N N . GLY A 1 116 ? -9.436 9.405 48.501 1.00 42.44 108 GLY A N 1
ATOM 884 C CA . GLY A 1 116 ? -8.212 9.373 49.279 1.00 43.43 108 GLY A CA 1
ATOM 885 C C . GLY A 1 116 ? -7.420 10.647 49.060 1.00 38.04 108 GLY A C 1
ATOM 886 O O . GLY A 1 116 ? -7.962 11.759 49.089 1.00 36.61 108 GLY A O 1
ATOM 887 N N . ASP A 1 117 ? -6.120 10.477 48.823 1.00 36.99 109 ASP A N 1
ATOM 888 C CA . ASP A 1 117 ? -5.184 11.563 48.554 1.00 37.75 109 ASP A CA 1
ATOM 889 C C . ASP A 1 117 ? -5.026 11.852 47.053 1.00 40.99 109 ASP A C 1
ATOM 890 O O . ASP A 1 117 ? -3.955 12.298 46.607 1.00 31.92 109 ASP A O 1
ATOM 895 N N . LYS A 1 118 ? -6.052 11.590 46.250 1.00 30.08 110 LYS A N 1
ATOM 896 C CA . LYS A 1 118 ? -5.955 11.785 44.806 1.00 26.53 110 LYS A CA 1
ATOM 897 C C . LYS A 1 118 ? -7.212 12.469 44.302 1.00 32.52 110 LYS A C 1
ATOM 898 O O . LYS A 1 118 ? -8.310 12.209 44.808 1.00 34.14 110 LYS A O 1
ATOM 904 N N . ILE A 1 119 ? -7.050 13.357 43.324 1.00 30.62 111 ILE A N 1
ATOM 905 C CA . ILE A 1 119 ? -8.172 13.933 42.597 1.00 32.01 111 ILE A CA 1
ATOM 906 C C . ILE A 1 119 ? -8.166 13.329 41.202 1.00 32.46 111 ILE A C 1
ATOM 907 O O . ILE A 1 119 ? -7.100 13.168 40.583 1.00 29.15 111 ILE A O 1
ATOM 912 N N . ARG A 1 120 ? -9.347 12.942 40.731 1.00 27.70 112 ARG A N 1
ATOM 913 C CA . ARG A 1 120 ? -9.481 12.222 39.473 1.00 27.94 112 ARG A CA 1
ATOM 914 C C . ARG A 1 120 ? -10.394 13.001 38.540 1.00 29.68 112 ARG A C 1
ATOM 915 O O . ARG A 1 120 ? -11.382 13.598 38.977 1.00 30.48 112 ARG A O 1
ATOM 923 N N . VAL A 1 121 ? -10.042 12.993 37.255 1.00 27.60 113 VAL A N 1
ATOM 924 C CA . VAL A 1 121 ? -10.658 13.833 36.234 1.00 28.39 113 VAL A CA 1
ATOM 925 C C . VAL A 1 121 ? -10.713 13.018 34.952 1.00 33.06 113 VAL A C 1
ATOM 926 O O . VAL A 1 121 ? -9.666 12.633 34.415 1.00 28.22 113 VAL A O 1
ATOM 930 N N . LEU A 1 122 ? -11.916 12.729 34.470 1.00 31.97 114 LEU A N 1
ATOM 931 C CA . LEU A 1 122 ? -12.061 12.053 33.182 1.00 36.19 114 LEU A CA 1
ATOM 932 C C . LEU A 1 122 ? -11.893 13.091 32.074 1.00 38.66 114 LEU A C 1
ATOM 933 O O . LEU A 1 122 ? -12.626 14.087 32.043 1.00 40.11 114 LEU A O 1
ATOM 938 N N . ILE A 1 123 ? -10.914 12.886 31.189 1.00 31.43 115 ILE A N 1
ATOM 939 C CA . ILE A 1 123 ? -10.676 13.801 30.073 1.00 33.39 115 ILE A CA 1
ATOM 940 C C . ILE A 1 123 ? -10.725 12.981 28.782 1.00 33.35 115 ILE A C 1
ATOM 941 O O . ILE A 1 123 ? -9.743 12.340 28.390 1.00 35.25 115 ILE A O 1
ATOM 946 N N . ASP A 1 124 ? -11.870 13.027 28.103 1.00 28.33 116 ASP A N 1
ATOM 947 C CA . ASP A 1 124 ? -12.097 12.193 26.926 1.00 32.81 116 ASP A CA 1
ATOM 948 C C . ASP A 1 124 ? -11.323 12.688 25.713 1.00 31.56 116 ASP A C 1
ATOM 949 O O . ASP A 1 124 ? -10.878 11.879 24.899 1.00 30.15 116 ASP A O 1
ATOM 954 N N . SER A 1 125 ? -11.148 13.995 25.591 1.00 31.39 117 SER A N 1
ATOM 955 C CA . SER A 1 125 ? -10.460 14.595 24.453 1.00 34.17 117 SER A CA 1
ATOM 956 C C . SER A 1 125 ? -8.969 14.335 24.512 1.00 30.42 117 SER A C 1
ATOM 957 O O . SER A 1 125 ? -8.303 14.827 25.441 1.00 28.11 117 SER A O 1
ATOM 960 N N . PRO A 1 126 ? -8.378 13.640 23.538 1.00 28.24 118 PRO A N 1
ATOM 961 C CA . PRO A 1 126 ? -6.922 13.486 23.515 1.00 26.26 118 PRO A CA 1
ATOM 962 C C . PRO A 1 126 ? -6.191 14.794 23.324 1.00 29.77 118 PRO A C 1
ATOM 963 O O . PRO A 1 126 ? -5.032 14.902 23.740 1.00 28.01 118 PRO A O 1
ATOM 967 N N . VAL A 1 127 ? -6.825 15.787 22.697 1.00 23.26 119 VAL A N 1
ATOM 968 C CA . VAL A 1 127 ? -6.191 17.086 22.528 1.00 23.53 119 VAL A CA 1
ATOM 969 C C . VAL A 1 127 ? -6.066 17.793 23.874 1.00 31.04 119 VAL A C 1
ATOM 970 O O . VAL A 1 127 ? -5.015 18.355 24.203 1.00 29.41 119 VAL A O 1
ATOM 974 N N . LEU A 1 128 ? -7.135 17.777 24.674 1.00 22.82 120 LEU A N 1
ATOM 975 C CA . LEU A 1 128 ? -7.069 18.427 25.985 1.00 30.34 120 LEU A CA 1
ATOM 976 C C . LEU A 1 128 ? -6.149 17.657 26.919 1.00 32.61 120 LEU A C 1
ATOM 977 O O . LEU A 1 128 ? -5.370 18.251 27.665 1.00 32.51 120 LEU A O 1
ATOM 982 N N . ARG A 1 129 ? -6.218 16.324 26.868 1.00 29.76 121 ARG A N 1
ATOM 983 C CA . ARG A 1 129 ? -5.345 15.493 27.680 1.00 27.62 121 ARG A CA 1
ATOM 984 C C . ARG A 1 129 ? -3.878 15.796 27.391 1.00 32.13 121 ARG A C 1
ATOM 985 O O . ARG A 1 129 ? -3.067 15.922 28.314 1.00 32.49 121 ARG A O 1
ATOM 993 N N . ARG A 1 130 ? -3.525 15.929 26.107 1.00 27.19 122 ARG A N 1
ATOM 994 C CA . ARG A 1 130 ? -2.140 16.201 25.728 1.00 29.68 122 ARG A CA 1
ATOM 995 C C . ARG A 1 130 ? -1.663 17.547 26.272 1.00 33.15 122 ARG A C 1
ATOM 996 O O . ARG A 1 130 ? -0.543 17.663 26.788 1.00 34.38 122 ARG A O 1
ATOM 1004 N N . ASP A 1 131 ? -2.484 18.586 26.133 1.00 30.99 123 ASP A N 1
ATOM 1005 C CA . ASP A 1 131 ? -2.039 19.906 26.562 1.00 31.22 123 ASP A CA 1
ATOM 1006 C C . ASP A 1 131 ? -2.006 20.023 28.084 1.00 23.33 123 ASP A C 1
ATOM 1007 O O . ASP A 1 131 ? -1.125 20.693 28.636 1.00 38.68 123 ASP A O 1
ATOM 1012 N N . LEU A 1 132 ? -2.942 19.373 28.775 1.00 31.39 124 LEU A N 1
ATOM 1013 C CA . LEU A 1 132 ? -2.906 19.382 30.233 1.00 38.21 124 LEU A CA 1
ATOM 1014 C C . LEU A 1 132 ? -1.648 18.688 30.740 1.00 37.94 124 LEU A C 1
ATOM 1015 O O . LEU A 1 132 ? -0.890 19.256 31.536 1.00 28.80 124 LEU A O 1
ATOM 1020 N N . GLU A 1 133 ? -1.400 17.465 30.261 1.00 32.51 125 GLU A N 1
ATOM 1021 C CA . GLU A 1 133 ? -0.233 16.700 30.693 1.00 33.88 125 GLU A CA 1
ATOM 1022 C C . GLU A 1 133 ? 1.066 17.433 30.388 1.00 34.91 125 GLU A C 1
ATOM 1023 O O . GLU A 1 133 ? 1.993 17.450 31.211 1.00 33.11 125 GLU A O 1
ATOM 1029 N N . TYR A 1 134 ? 1.162 18.035 29.207 1.00 32.24 126 TYR A N 1
ATOM 1030 C CA . TYR A 1 134 ? 2.374 18.765 28.864 1.00 32.50 126 TYR A CA 1
ATOM 1031 C C . TYR A 1 134 ? 2.555 19.973 29.759 1.00 33.58 126 TYR A C 1
ATOM 1032 O O . TYR A 1 134 ? 3.641 20.205 30.300 1.00 36.69 126 TYR A O 1
ATOM 1041 N N . SER A 1 135 ? 1.515 20.794 29.858 1.00 30.65 127 SER A N 1
ATOM 1042 C CA . SER A 1 135 ? 1.613 22.020 30.638 1.00 32.88 127 SER A CA 1
ATOM 1043 C C . SER A 1 135 ? 1.826 21.721 32.120 1.00 35.36 127 SER A C 1
ATOM 1044 O O . SER A 1 135 ? 2.663 22.354 32.767 1.00 35.02 127 SER A O 1
ATOM 1047 N N . ILE A 1 136 ? 1.117 20.736 32.672 1.00 38.83 128 ILE A N 1
ATOM 1048 C CA . ILE A 1 136 ? 1.266 20.498 34.101 1.00 37.66 128 ILE A CA 1
ATOM 1049 C C . ILE A 1 136 ? 2.621 19.880 34.423 1.00 39.10 128 ILE A C 1
ATOM 1050 O O . ILE A 1 136 ? 3.129 20.076 35.531 1.00 41.58 128 ILE A O 1
ATOM 1055 N N . THR A 1 137 ? 3.256 19.193 33.472 1.00 35.82 129 THR A N 1
ATOM 1056 C CA . THR A 1 137 ? 4.586 18.627 33.694 1.00 39.17 129 THR A CA 1
ATOM 1057 C C . THR A 1 137 ? 5.704 19.541 33.227 1.00 41.54 129 THR A C 1
ATOM 1058 O O . THR A 1 137 ? 6.860 19.118 33.228 1.00 40.27 129 THR A O 1
ATOM 1062 N N . SER A 1 138 ? 5.393 20.767 32.809 1.00 46.47 130 SER A N 1
ATOM 1063 C CA . SER A 1 138 ? 6.407 21.721 32.382 1.00 50.83 130 SER A CA 1
ATOM 1064 C C . SER A 1 138 ? 6.689 22.790 33.439 1.00 50.00 130 SER A C 1
ATOM 1065 O O . SER A 1 138 ?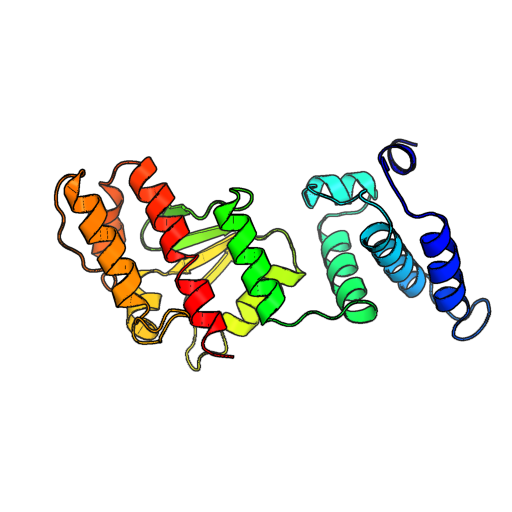 7.184 23.871 33.104 1.00 52.09 130 SER A O 1
ATOM 1068 N N . LEU A 1 139 ? 6.387 22.514 34.705 1.00 45.71 131 LEU A N 1
ATOM 1069 C CA . LEU A 1 139 ? 6.546 23.495 35.769 1.00 48.36 131 LEU A CA 1
ATOM 1070 C C . LEU A 1 139 ? 7.861 23.342 36.529 1.00 46.06 131 LEU A C 1
ATOM 1071 O O . LEU A 1 139 ? 8.023 23.949 37.591 1.00 42.92 131 LEU A O 1
ATOM 1076 N N . GLY A 1 140 ? 8.799 22.550 36.016 1.00 44.64 132 GLY A N 1
ATOM 1077 C CA . GLY A 1 140 ? 10.105 22.444 36.630 1.00 51.94 132 GLY A CA 1
ATOM 1078 C C . GLY A 1 140 ? 10.259 21.334 37.641 1.00 55.36 132 GLY A C 1
ATOM 1079 O O . GLY A 1 140 ? 11.355 21.166 38.187 1.00 56.03 132 GLY A O 1
ATOM 1080 N N . HIS A 1 141 ? 9.208 20.558 37.892 1.00 48.83 133 HIS A N 1
ATOM 1081 C CA . HIS A 1 141 ? 9.225 19.504 38.891 1.00 42.73 133 HIS A CA 1
ATOM 1082 C C . HIS A 1 141 ? 8.462 18.307 38.347 1.00 42.13 133 HIS A C 1
ATOM 1083 O O . HIS A 1 141 ? 7.483 18.462 37.612 1.00 42.35 133 HIS A O 1
ATOM 1090 N N . ILE A 1 142 ? 8.923 17.109 38.702 1.00 40.96 134 ILE A N 1
ATOM 1091 C CA . ILE A 1 142 ? 8.175 15.905 38.368 1.00 41.84 134 ILE A CA 1
ATOM 1092 C C . ILE A 1 142 ? 6.861 15.902 39.143 1.00 39.07 134 ILE A C 1
ATOM 1093 O O . ILE A 1 142 ? 6.819 16.226 40.342 1.00 38.88 134 ILE A O 1
ATOM 1098 N N . VAL A 1 143 ? 5.777 15.563 38.450 1.00 31.49 135 VAL A N 1
ATOM 1099 C CA . VAL A 1 143 ? 4.421 15.588 38.996 1.00 38.03 135 VAL A CA 1
ATOM 1100 C C . VAL A 1 143 ? 4.000 14.162 39.320 1.00 31.07 135 VAL A C 1
ATOM 1101 O O . VAL A 1 143 ? 4.226 13.244 38.524 1.00 34.48 135 VAL A O 1
ATOM 1105 N N . ASP A 1 144 ? 3.368 13.980 40.480 1.00 34.70 136 ASP A N 1
ATOM 1106 C CA . ASP A 1 144 ? 2.853 12.680 40.922 1.00 33.31 136 ASP A CA 1
ATOM 1107 C C . ASP A 1 144 ? 1.457 12.476 40.329 1.00 28.64 136 ASP A C 1
ATOM 1108 O O . ASP A 1 144 ? 0.458 12.950 40.876 1.00 28.92 136 ASP A O 1
ATOM 1113 N N . TYR A 1 145 ? 1.374 11.758 39.210 1.00 25.84 137 TYR A N 1
ATOM 1114 C CA . TYR A 1 145 ? 0.091 11.578 38.532 1.00 27.40 137 TYR A CA 1
ATOM 1115 C C . TYR A 1 145 ? 0.125 10.296 37.716 1.00 29.97 137 TYR A C 1
ATOM 1116 O O . TYR A 1 145 ? 1.188 9.735 37.449 1.00 31.93 137 TYR A O 1
ATOM 1125 N N . SER A 1 146 ? -1.057 9.850 37.301 1.00 31.27 138 SER A N 1
ATOM 1126 C CA . SER A 1 146 ? -1.146 8.752 36.345 1.00 42.19 138 SER A CA 1
ATOM 1127 C C . SER A 1 146 ? -2.462 8.865 35.594 1.00 38.18 138 SER A C 1
ATOM 1128 O O . SER A 1 146 ? -3.366 9.607 35.994 1.00 30.03 138 SER A O 1
ATOM 1131 N N . PHE A 1 147 ? -2.547 8.114 34.493 1.00 41.33 139 PHE A N 1
ATOM 1132 C CA . PHE A 1 147 ? -3.750 7.994 33.678 1.00 44.63 139 PHE A CA 1
ATOM 1133 C C . PHE A 1 147 ? -4.238 6.547 33.674 1.00 51.08 139 PHE A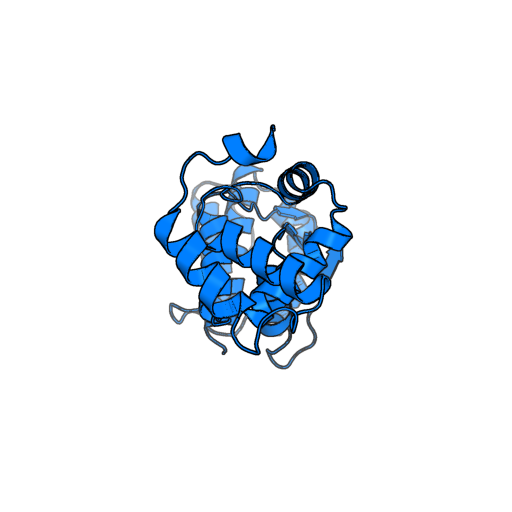 C 1
ATOM 1134 O O . PHE A 1 147 ? -3.454 5.622 33.443 1.00 60.71 139 PHE A O 1
ATOM 1142 N N . ASN A 1 148 ? -5.524 6.355 33.942 1.00 47.04 140 ASN A N 1
ATOM 1143 C CA . ASN A 1 148 ? -6.205 5.064 33.803 1.00 52.65 140 ASN A CA 1
ATOM 1144 C C . ASN A 1 148 ? -7.192 5.253 32.659 1.00 44.17 140 ASN A C 1
ATOM 1145 O O . ASN A 1 148 ? -8.263 5.833 32.852 1.00 47.16 140 ASN A O 1
ATOM 1150 N N . LYS A 1 149 ? -6.839 4.740 31.482 1.00 39.20 141 LYS A N 1
ATOM 1151 C CA . LYS A 1 149 ? -7.483 5.166 30.247 1.00 42.44 141 LYS A CA 1
ATOM 1152 C C . LYS A 1 149 ? -7.445 6.691 30.190 1.00 38.66 141 LYS A C 1
ATOM 1153 O O . LYS A 1 149 ? -6.367 7.293 30.104 1.00 42.49 141 LYS A O 1
ATOM 1159 N N . ASN A 1 150 ? -8.605 7.327 30.275 1.00 32.01 142 ASN A N 1
ATOM 1160 C CA . ASN A 1 150 ? -8.698 8.770 30.120 1.00 32.52 142 ASN A CA 1
ATOM 1161 C C . ASN A 1 150 ? -8.915 9.483 31.447 1.00 29.53 142 ASN A C 1
ATOM 1162 O O . ASN A 1 150 ? -9.221 10.680 31.453 1.00 32.65 142 ASN A O 1
ATOM 1167 N N . 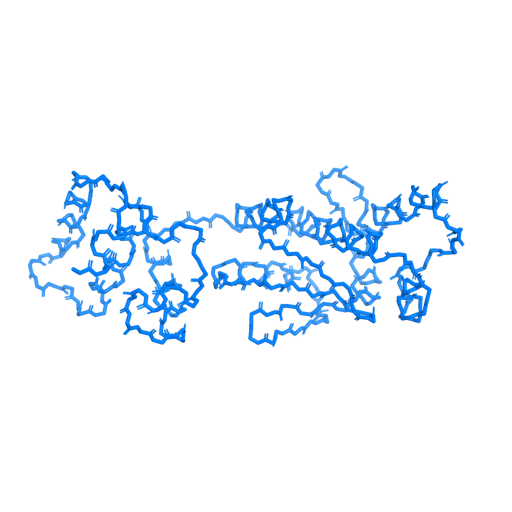ILE A 1 151 ? -8.761 8.781 32.565 1.00 33.99 143 ILE A N 1
ATOM 1168 C CA . ILE A 1 151 ? -8.935 9.363 33.887 1.00 39.58 143 ILE A CA 1
ATOM 1169 C C . ILE A 1 151 ? -7.566 9.767 34.414 1.00 28.99 143 ILE A C 1
ATOM 1170 O O . ILE A 1 151 ? -6.720 8.917 34.694 1.00 29.29 143 ILE A O 1
ATOM 1175 N N . LEU A 1 152 ? -7.357 11.064 34.561 1.00 27.79 144 LEU A N 1
ATOM 1176 C CA . LEU A 1 152 ? -6.185 11.565 35.259 1.00 26.87 144 LEU A CA 1
ATOM 1177 C C . LEU A 1 152 ? -6.374 11.392 36.769 1.00 27.20 144 LEU A C 1
ATOM 1178 O O . LEU A 1 152 ? -7.420 11.762 37.308 1.00 33.20 144 LEU A O 1
ATOM 1183 N N . SER A 1 153 ? -5.382 10.802 37.440 1.00 25.32 145 SER A N 1
ATOM 1184 C CA . SER A 1 153 ? -5.309 10.755 38.901 1.00 31.27 145 SER A CA 1
ATOM 1185 C C . SER A 1 153 ? -4.104 11.565 39.348 1.00 33.84 145 SER A C 1
ATOM 1186 O O . SER A 1 153 ? -2.974 11.251 38.958 1.00 28.50 145 SER A O 1
ATOM 1189 N N . LEU A 1 154 ? -4.336 12.555 40.203 1.00 30.03 146 LEU A N 1
ATOM 1190 C CA . LEU A 1 154 ? -3.313 13.493 40.648 1.00 29.35 146 LEU A CA 1
ATOM 1191 C C . LEU A 1 154 ? -3.238 13.472 42.169 1.00 33.05 146 LEU A C 1
ATOM 1192 O O . LEU A 1 154 ? -4.261 13.653 42.837 1.00 30.67 146 LEU A O 1
ATOM 1197 N N . ARG A 1 155 ? -2.038 13.265 42.719 1.00 29.57 147 ARG A N 1
ATOM 1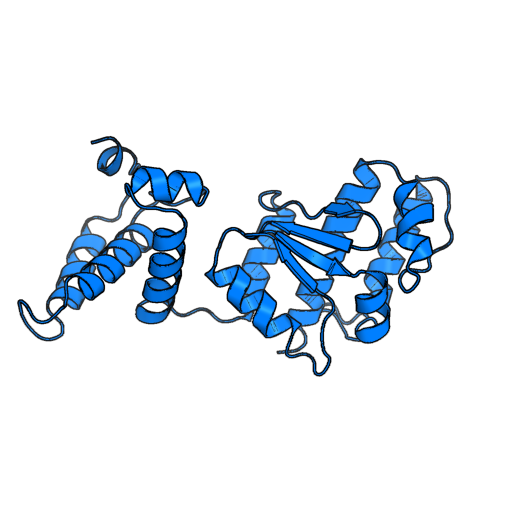198 C CA . ARG A 1 155 ? -1.870 13.168 44.172 1.00 29.51 147 ARG A CA 1
ATOM 1199 C C . ARG A 1 155 ? -1.952 14.564 44.789 1.00 35.28 147 ARG A C 1
ATOM 1200 O O . ARG A 1 155 ? -1.165 15.451 44.436 1.00 34.33 147 ARG A O 1
ATOM 1208 N N . LEU A 1 156 ? -2.904 14.760 45.709 1.00 32.37 148 LEU A N 1
ATOM 1209 C CA . LEU A 1 156 ? -3.192 16.098 46.231 1.00 31.53 148 LEU A CA 1
ATOM 1210 C C . LEU A 1 156 ? -2.086 16.601 47.150 1.00 34.48 148 LEU A C 1
ATOM 1211 O O . LEU A 1 156 ? -1.511 17.673 46.921 1.00 31.70 148 LEU A O 1
ATOM 1216 N N . SER A 1 157 ? -1.807 15.854 48.225 1.00 27.73 149 SER A N 1
ATOM 1217 C CA . SER A 1 157 ? -0.832 16.288 49.219 1.00 40.35 149 SER A CA 1
ATOM 1218 C C . SER A 1 157 ? 0.476 16.688 48.559 1.00 39.44 149 SER A C 1
ATOM 1219 O O . SER A 1 157 ? 1.011 17.768 48.819 1.00 37.44 149 SER A O 1
ATOM 1222 N N . ASN A 1 158 ? 0.985 15.837 47.668 1.00 39.54 150 ASN A N 1
ATOM 1223 C CA . ASN A 1 158 ? 2.265 16.127 47.034 1.00 40.00 150 ASN A CA 1
ATOM 1224 C C . ASN A 1 158 ? 2.176 17.314 46.083 1.00 40.77 150 ASN A C 1
ATOM 1225 O O . ASN A 1 158 ? 3.135 18.085 45.986 1.00 42.60 150 ASN A O 1
ATOM 1230 N N . PHE A 1 159 ? 1.038 17.501 45.398 1.00 37.60 151 PHE A N 1
ATOM 1231 C CA . PHE A 1 159 ? 0.926 18.625 44.466 1.00 33.10 151 PHE A CA 1
ATOM 1232 C C . PHE A 1 159 ? 0.993 19.964 45.194 1.00 35.57 151 PHE A C 1
ATOM 1233 O O . PHE A 1 159 ? 1.679 20.886 44.740 1.00 34.50 151 PHE A O 1
ATOM 1241 N N . PHE A 1 160 ? 0.254 20.103 46.302 1.00 32.63 152 PHE A N 1
ATOM 1242 C CA . PHE A 1 160 ? 0.250 21.371 47.022 1.00 38.73 152 PHE A CA 1
ATOM 1243 C C . PHE A 1 160 ? 1.577 21.603 47.728 1.00 46.26 152 PHE A C 1
ATOM 1244 O O . PHE A 1 160 ? 2.056 22.739 47.796 1.00 44.78 152 PHE A O 1
ATOM 1252 N N . GLU A 1 161 ? 2.197 20.541 48.247 1.00 42.75 153 GLU A N 1
ATOM 1253 C CA . GLU A 1 161 ? 3.523 20.699 48.833 1.00 46.82 153 GLU A CA 1
ATOM 1254 C C . GLU A 1 161 ? 4.528 21.220 47.805 1.00 51.51 153 GLU A C 1
ATOM 1255 O O . GLU A 1 161 ? 5.325 22.113 48.113 1.00 51.21 153 GLU A O 1
ATOM 1261 N N . VAL A 1 162 ? 4.491 20.686 46.575 1.00 42.58 154 VAL A N 1
ATOM 1262 C CA . VAL A 1 162 ? 5.492 21.045 45.569 1.00 47.20 154 VAL A CA 1
ATOM 1263 C C . VAL A 1 162 ? 5.125 22.339 44.847 1.00 52.35 154 VAL A C 1
ATOM 1264 O O . VAL A 1 162 ? 5.988 23.191 44.613 1.00 53.28 154 VAL A O 1
ATOM 1268 N N . PHE A 1 163 ? 3.858 22.508 44.458 1.00 51.22 155 PHE A N 1
ATOM 1269 C CA . PHE A 1 163 ? 3.456 23.643 43.634 1.00 41.10 155 PHE A CA 1
ATOM 1270 C C . PHE A 1 163 ? 2.552 24.640 44.348 1.00 38.21 155 PHE A C 1
ATOM 1271 O O . PHE A 1 163 ? 2.134 25.619 43.725 1.00 43.20 155 PHE A O 1
ATOM 1279 N N . GLY A 1 164 ? 2.254 24.437 45.633 1.00 39.40 156 GLY A N 1
ATOM 1280 C CA . GLY A 1 164 ? 1.273 25.270 46.319 1.00 42.53 156 GLY A CA 1
ATOM 1281 C C . GLY A 1 164 ? 1.597 26.752 46.363 1.00 49.05 156 GLY A C 1
ATOM 1282 O O . GLY A 1 164 ? 0.706 27.560 46.636 1.00 47.46 156 GLY A O 1
ATOM 1283 N N . ASN A 1 165 ? 2.845 27.134 46.097 1.00 55.49 157 ASN A N 1
ATOM 1284 C CA . ASN A 1 165 ? 3.242 28.537 46.181 1.00 64.63 157 ASN A CA 1
ATOM 1285 C C . ASN A 1 165 ? 3.035 29.314 44.886 1.00 63.30 157 ASN A C 1
ATOM 1286 O O . ASN A 1 165 ? 3.106 30.549 44.907 1.00 70.29 157 ASN A O 1
ATOM 1291 N N . LEU A 1 166 ? 2.782 28.636 43.773 1.00 49.87 158 LEU A N 1
ATOM 1292 C CA . LEU A 1 166 ? 2.688 29.309 42.487 1.00 52.66 158 LEU A CA 1
ATOM 1293 C C . LEU A 1 166 ? 1.362 30.049 42.360 1.00 55.57 158 LEU A C 1
ATOM 1294 O O . LEU A 1 166 ? 0.322 29.580 42.835 1.00 53.86 158 LEU A O 1
ATOM 1299 N N . ASN A 1 167 ? 1.408 31.211 41.713 1.00 55.98 159 ASN A N 1
ATOM 1300 C CA . ASN A 1 167 ? 0.240 32.072 41.589 1.00 57.65 159 ASN A CA 1
ATOM 1301 C C . ASN A 1 167 ? -0.788 31.458 40.649 1.00 45.20 159 ASN A C 1
ATOM 1302 O O . ASN A 1 167 ? -0.445 30.761 39.694 1.00 41.92 159 ASN A O 1
ATOM 1307 N N . ILE A 1 168 ? -2.061 31.747 40.913 1.00 44.27 160 ILE A N 1
ATOM 1308 C CA . ILE A 1 168 ? -3.120 31.439 39.962 1.00 48.09 160 ILE A CA 1
ATOM 1309 C C . ILE A 1 168 ? -3.481 32.730 39.246 1.00 51.86 160 ILE A C 1
ATOM 1310 O O . ILE A 1 168 ? -2.871 33.773 39.499 1.00 53.45 160 ILE A O 1
ATOM 1315 N N . GLU A 1 169 ? -4.475 32.671 38.353 1.00 48.14 161 GLU A N 1
ATOM 1316 C CA . GLU A 1 169 ? -4.741 33.801 37.466 1.00 49.47 161 GLU A CA 1
ATOM 1317 C C . GLU A 1 169 ? -5.129 35.054 38.242 1.00 55.88 161 GLU A C 1
ATOM 1318 O O . GLU A 1 169 ? -4.749 36.164 37.860 1.00 63.32 161 GLU A O 1
ATOM 1324 N N . ASN A 1 170 ? -5.888 34.908 39.327 1.00 59.67 162 ASN A N 1
ATOM 1325 C CA . ASN A 1 170 ? -6.247 36.076 40.122 1.00 65.08 162 ASN A CA 1
ATOM 1326 C C . ASN A 1 170 ? -5.153 36.490 41.102 1.00 64.93 162 ASN A C 1
ATOM 1327 O O . ASN A 1 170 ? -5.455 37.161 42.091 1.00 75.04 162 ASN A O 1
ATOM 1332 N N . GLY A 1 171 ? -3.899 36.104 40.865 1.00 61.68 163 GLY A N 1
ATOM 1333 C CA . GLY A 1 171 ? -2.781 36.583 41.651 1.00 59.00 163 GLY A CA 1
ATOM 1334 C C . GLY A 1 171 ? -2.527 35.867 42.959 1.00 62.34 163 GLY A C 1
ATOM 1335 O O . GLY A 1 171 ? -1.405 35.941 43.474 1.00 66.96 163 GLY A O 1
ATOM 1336 N N . LYS A 1 172 ? -3.521 35.185 43.524 1.00 61.29 164 LYS A N 1
ATOM 1337 C CA . LYS A 1 172 ? -3.330 34.489 44.790 1.00 59.78 164 LYS A CA 1
ATOM 1338 C C . LYS A 1 172 ? -2.526 33.203 44.597 1.00 62.41 164 LYS A C 1
ATOM 1339 O O . LYS A 1 172 ? -2.503 32.603 43.517 1.00 55.19 164 LYS A O 1
ATOM 1345 N N . GLU A 1 173 ? -1.858 32.781 45.670 1.00 61.55 165 GLU A N 1
ATOM 1346 C CA . GLU A 1 173 ? -1.158 31.505 45.641 1.00 57.92 165 GLU A CA 1
ATOM 1347 C C . GLU A 1 173 ? -2.159 30.357 45.566 1.00 52.13 165 GLU A C 1
ATOM 1348 O O . GLU A 1 173 ? -3.268 30.437 46.111 1.00 48.98 165 GLU A O 1
ATOM 1354 N N . LEU A 1 174 ? -1.759 29.286 44.865 1.00 44.74 166 LEU A N 1
ATOM 1355 C CA . LEU A 1 174 ? -2.636 28.127 44.691 1.00 40.47 166 LEU A CA 1
ATOM 1356 C C . LEU A 1 174 ? -3.116 27.577 46.036 1.00 43.12 166 LEU A C 1
ATOM 1357 O O . LEU A 1 174 ? -4.317 27.362 46.237 1.00 43.66 166 LEU A O 1
ATOM 1362 N N . LYS A 1 175 ? -2.188 27.339 46.970 1.00 37.68 167 LYS A N 1
ATOM 1363 C CA . LYS A 1 175 ? -2.577 26.795 48.268 1.00 46.37 167 LYS A CA 1
ATOM 1364 C C . LYS A 1 175 ? -3.527 27.743 48.993 1.00 45.72 167 LYS A C 1
ATOM 1365 O O . LYS A 1 175 ? -4.473 27.298 49.655 1.00 42.26 167 LYS A O 1
ATOM 1371 N N . THR A 1 176 ? -3.321 29.056 48.828 1.00 48.00 168 THR A N 1
ATOM 1372 C CA . THR A 1 176 ? -4.180 30.051 49.470 1.00 54.19 168 THR A CA 1
ATOM 1373 C C . THR A 1 176 ? -5.618 29.936 48.987 1.00 53.23 168 THR A C 1
ATOM 1374 O O . THR A 1 176 ? -6.564 29.983 49.785 1.00 56.88 168 THR A O 1
ATOM 1378 N N . GLN A 1 177 ? -5.803 29.802 47.675 1.00 53.17 169 GLN A N 1
ATOM 1379 C CA . GLN A 1 177 ? -7.150 29.745 47.121 1.00 50.41 169 GLN A CA 1
ATOM 1380 C C . GLN A 1 177 ? -7.876 28.489 47.577 1.00 49.16 169 GLN A C 1
ATOM 1381 O O . GLN A 1 177 ? -9.089 28.512 47.824 1.00 46.11 169 GLN A O 1
ATOM 1387 N N . VAL A 1 178 ? -7.149 27.379 47.699 1.00 44.57 170 VAL A N 1
ATOM 1388 C CA . VAL A 1 178 ? -7.791 26.137 48.107 1.00 40.22 170 VAL A CA 1
ATOM 1389 C C . VAL A 1 178 ? -8.123 26.177 49.598 1.00 42.96 170 VAL A C 1
ATOM 1390 O O . VAL A 1 178 ? -9.204 25.747 50.019 1.00 43.69 170 VAL A O 1
ATOM 1394 N N . ILE A 1 179 ? -7.215 26.708 50.413 1.00 38.18 171 ILE A N 1
ATOM 1395 C CA . ILE A 1 179 ? -7.499 26.840 51.839 1.00 51.97 171 ILE A CA 1
ATOM 1396 C C . ILE A 1 179 ? -8.695 27.757 52.058 1.00 60.00 171 ILE A C 1
ATOM 1397 O O . ILE A 1 179 ? -9.592 27.455 52.855 1.00 60.64 171 ILE A O 1
ATOM 1402 N N . ASP A 1 180 ? -8.745 28.873 51.327 1.00 58.12 172 ASP A N 1
ATOM 1403 C CA . ASP A 1 180 ? -9.863 29.797 51.470 1.00 55.70 172 ASP A CA 1
ATOM 1404 C C . ASP A 1 180 ? -11.189 29.125 51.165 1.00 52.24 172 ASP A C 1
ATOM 1405 O O . ASP A 1 180 ? -12.213 29.493 51.746 1.00 53.54 172 ASP A O 1
ATOM 1410 N N . PHE A 1 181 ? -11.203 28.135 50.270 1.00 47.93 173 PHE A N 1
ATOM 1411 C CA . PHE A 1 181 ? -12.454 27.421 50.037 1.00 44.98 173 PHE A CA 1
ATOM 1412 C C . PHE A 1 181 ? -12.879 26.647 51.278 1.00 44.69 173 PHE A C 1
ATOM 1413 O O . PHE A 1 181 ? -14.061 26.645 51.644 1.00 48.10 173 PHE A O 1
ATOM 1421 N N . PHE A 1 182 ? -11.934 25.958 51.927 1.00 43.57 174 PHE A N 1
ATOM 1422 C CA . PHE A 1 182 ? -12.302 25.128 53.069 1.00 45.04 174 PHE A CA 1
ATOM 1423 C C . PHE A 1 182 ? -12.787 25.974 54.243 1.00 53.72 174 PHE A C 1
ATOM 1424 O O . PHE A 1 182 ? -13.651 25.528 55.010 1.00 57.52 174 PHE A O 1
ATOM 1432 N N . ARG A 1 183 ? -12.267 27.195 54.387 1.00 53.86 175 ARG A N 1
ATOM 1433 C CA . ARG A 1 183 ? -12.744 28.080 55.446 1.00 60.47 175 ARG A CA 1
ATOM 1434 C C . ARG A 1 183 ? -14.216 28.415 55.255 1.00 55.82 175 ARG A C 1
ATOM 1435 O O . ARG A 1 183 ? -15.025 28.257 56.177 1.00 62.40 175 ARG A O 1
ATOM 1443 N N . GLU A 1 184 ? -14.579 28.873 54.056 1.00 44.89 176 GLU A N 1
ATOM 1444 C CA . GLU A 1 184 ? -15.968 29.211 53.774 1.00 51.28 176 GLU A CA 1
ATOM 1445 C C . GLU A 1 184 ? -16.897 28.044 54.079 1.00 51.53 176 GLU A C 1
ATOM 1446 O O . GLU A 1 184 ? -17.929 28.213 54.737 1.00 55.54 176 GLU A O 1
ATOM 1452 N N . GLN A 1 185 ? -16.532 26.842 53.639 1.00 48.48 177 GLN A N 1
ATOM 1453 C CA . GLN A 1 185 ? -17.414 25.708 53.887 1.00 57.39 177 GLN A CA 1
ATOM 1454 C C . GLN A 1 185 ? -17.460 25.333 55.364 1.00 58.44 177 GLN A C 1
ATOM 1455 O O . GLN A 1 185 ? -18.454 24.743 55.811 1.00 52.27 177 GLN A O 1
ATOM 1461 N N . ASN A 1 186 ? -16.434 25.701 56.138 1.00 47.21 178 ASN A N 1
ATOM 1462 C CA . ASN A 1 186 ? -16.508 25.540 57.586 1.00 48.13 178 ASN A CA 1
ATOM 1463 C C . ASN A 1 186 ? -17.614 26.400 58.197 1.00 49.38 178 ASN A C 1
ATOM 1464 O O . ASN A 1 186 ? -18.066 26.103 59.305 1.00 44.32 178 ASN A O 1
ATOM 1469 N N . LYS A 1 187 ? -18.069 27.438 57.487 1.00 49.19 179 LYS A N 1
ATOM 1470 C CA . LYS A 1 187 ? -19.120 28.310 58.007 1.00 55.71 179 LYS A CA 1
ATOM 1471 C C . LYS A 1 187 ? -20.453 27.578 58.142 1.00 52.56 179 LYS A C 1
ATOM 1472 O O . LYS A 1 187 ? -21.219 27.861 59.068 1.00 50.29 179 LYS A O 1
ATOM 1478 N N . TRP A 1 188 ? -20.724 26.603 57.265 1.00 50.29 180 TRP A N 1
ATOM 1479 C CA . TRP A 1 188 ? -21.953 25.817 57.288 1.00 48.40 180 TRP A CA 1
ATOM 1480 C C . TRP A 1 188 ? -21.733 24.322 57.486 1.00 49.23 180 TRP A C 1
ATOM 1481 O O . TRP A 1 188 ? -22.715 23.588 57.628 1.00 54.31 180 TRP A O 1
ATOM 1492 N N . ASP A 1 189 ? -20.496 23.850 57.491 1.00 54.88 181 ASP A N 1
ATOM 1493 C CA . ASP A 1 189 ? -20.169 22.470 57.822 1.00 70.67 181 ASP A CA 1
ATOM 1494 C C . ASP A 1 189 ? -19.473 22.443 59.176 1.00 77.83 181 ASP A C 1
ATOM 1495 O O . ASP A 1 189 ? -19.026 23.473 59.681 1.00 80.40 181 ASP A O 1
ATOM 1500 N N . LYS A 1 190 ? -19.396 21.260 59.780 1.00 87.62 182 LYS A N 1
ATOM 1501 C CA . LYS A 1 190 ? -18.642 21.139 61.022 1.00 89.74 182 LYS A CA 1
ATOM 1502 C C . LYS A 1 190 ? -17.179 21.486 60.765 1.00 83.05 182 LYS A C 1
ATOM 1503 O O . LYS A 1 190 ? -16.596 21.078 59.758 1.00 70.56 182 LYS A O 1
ATOM 1509 N N . GLU A 1 191 ? -16.597 22.267 61.670 1.00 87.15 183 GLU A N 1
ATOM 1510 C CA . GLU A 1 191 ? -15.268 22.824 61.446 1.00 89.25 183 GLU A CA 1
ATOM 1511 C C . GLU A 1 191 ? -14.207 21.730 61.422 1.00 86.05 183 GLU A C 1
ATOM 1512 O O . GLU A 1 191 ? -14.285 20.750 62.166 1.00 81.93 183 GLU A O 1
ATOM 1518 N N . ILE A 1 192 ? -13.205 21.908 60.557 1.00 81.72 184 ILE A N 1
ATOM 1519 C CA . ILE A 1 192 ? -12.041 21.034 60.489 1.00 72.59 184 ILE A CA 1
ATOM 1520 C C . ILE A 1 192 ? -10.792 21.899 60.421 1.00 61.58 184 ILE A C 1
ATOM 1521 O O . ILE A 1 192 ? -10.813 23.015 59.894 1.00 63.42 184 ILE A O 1
ATOM 1526 N N . LEU A 1 193 ? -9.701 21.383 60.970 1.00 56.72 185 LEU A N 1
ATOM 1527 C CA . LEU A 1 193 ? -8.395 21.903 60.613 1.00 58.27 185 LEU A CA 1
ATOM 1528 C C . LEU A 1 193 ? -8.202 21.756 59.105 1.00 53.65 185 LEU A C 1
ATOM 1529 O O . LEU A 1 193 ? -8.875 20.961 58.446 1.00 49.91 185 LEU A O 1
ATOM 1534 N N . ILE A 1 194 ? -7.282 22.543 58.555 1.00 55.61 186 ILE A N 1
ATOM 1535 C CA . ILE A 1 194 ? -7.022 22.564 57.119 1.00 56.42 186 ILE A CA 1
ATOM 1536 C C . ILE A 1 194 ? -5.530 22.351 56.926 1.00 56.48 186 ILE A C 1
ATOM 1537 O O . ILE A 1 194 ? -4.731 23.241 57.243 1.00 60.57 186 ILE A O 1
ATOM 1542 N N . GLU A 1 195 ? -5.148 21.164 56.417 1.00 49.07 187 GLU A N 1
ATOM 1543 C CA . GLU A 1 195 ? -3.745 20.800 56.169 1.00 53.57 187 GLU A CA 1
ATOM 1544 C C . GLU A 1 195 ? -3.632 20.138 54.785 1.00 49.96 187 GLU A C 1
ATOM 1545 O O . GLU A 1 195 ? -3.450 18.922 54.680 1.00 45.43 187 GLU A O 1
ATOM 1551 N N . ILE A 1 196 ? -3.698 20.945 53.722 1.00 51.18 188 ILE A N 1
ATOM 1552 C CA . ILE A 1 196 ? -3.842 20.376 52.381 1.00 47.11 188 ILE A CA 1
ATOM 1553 C C . ILE A 1 196 ? -2.565 19.706 51.873 1.00 49.87 188 ILE A C 1
ATOM 1554 O O . ILE A 1 196 ? -2.620 18.954 50.892 1.00 46.58 188 ILE A O 1
ATOM 1559 N N . GLU A 1 197 ? -1.414 19.960 52.494 1.00 49.74 189 GLU A N 1
ATOM 1560 C CA . GLU A 1 197 ? -0.174 19.283 52.136 1.00 50.45 189 GLU A CA 1
ATOM 1561 C C . GLU A 1 197 ? 0.021 17.975 52.902 1.00 46.94 189 GLU A C 1
ATOM 1562 O O . GLU A 1 197 ? 1.114 17.407 52.870 1.00 45.95 189 GLU A O 1
ATOM 1568 N N . ASN A 1 198 ? -1.021 17.468 53.556 1.00 50.06 190 ASN A N 1
ATOM 1569 C CA . ASN A 1 198 ? -0.925 16.320 54.452 1.00 47.54 190 ASN A CA 1
ATOM 1570 C C . ASN A 1 198 ? -1.728 15.166 53.873 1.00 39.98 190 ASN A C 1
ATOM 1571 O O . ASN A 1 198 ? -2.956 15.258 53.753 1.00 46.61 190 ASN A O 1
ATOM 1576 N N . LYS A 1 199 ? -1.043 14.068 53.553 1.00 45.01 191 LYS A N 1
ATOM 1577 C CA . LYS A 1 199 ? -1.722 12.921 52.955 1.00 41.61 191 LYS A CA 1
ATOM 1578 C C . LYS A 1 199 ? -2.848 12.415 53.853 1.00 44.06 191 LYS A C 1
ATOM 1579 O O . LYS A 1 199 ? -3.974 12.195 53.390 1.00 41.80 191 LYS A O 1
ATOM 1585 N N . SER A 1 200 ? -2.576 12.263 55.161 1.00 41.63 192 SER A N 1
ATOM 1586 C CA . SER A 1 200 ? -3.588 11.712 56.057 1.00 44.28 192 SER A CA 1
ATOM 1587 C C . SER A 1 200 ? -4.745 12.682 56.275 1.00 50.05 192 SER A C 1
ATOM 1588 O O . SER A 1 200 ? -5.852 12.254 56.620 1.00 48.62 192 SER A O 1
ATOM 1591 N N . TRP A 1 201 ? -4.522 13.980 56.068 1.00 48.50 193 TRP A N 1
ATOM 1592 C CA . TRP A 1 201 ? -5.635 14.924 56.105 1.00 40.54 193 TRP A CA 1
ATOM 1593 C C . TRP A 1 201 ? -6.650 14.625 55.011 1.00 43.27 193 TRP A C 1
ATOM 1594 O O . TRP A 1 201 ? -7.861 14.596 55.263 1.00 45.52 193 TRP A O 1
ATOM 1605 N N . TRP A 1 202 ? -6.180 14.429 53.776 1.00 45.73 194 TRP A N 1
ATOM 1606 C CA . TRP A 1 202 ? -7.101 14.090 52.700 1.00 39.03 194 TRP A CA 1
ATOM 1607 C C . TRP A 1 202 ? -7.789 12.759 52.972 1.00 39.50 194 TRP A C 1
ATOM 1608 O O . TRP A 1 202 ? -8.983 12.597 52.684 1.00 44.13 194 TRP A O 1
ATOM 1619 N N . ILE A 1 203 ? -7.051 11.792 53.519 1.00 39.17 195 ILE A N 1
ATOM 1620 C CA . ILE A 1 203 ? -7.583 10.438 53.634 1.00 39.70 195 ILE A CA 1
ATOM 1621 C C . ILE A 1 203 ? -8.615 10.345 54.752 1.00 43.83 195 ILE A C 1
ATOM 1622 O O . ILE A 1 203 ? -9.648 9.688 54.596 1.00 49.31 195 ILE A O 1
ATOM 1627 N N . LYS A 1 204 ? -8.391 11.024 55.874 1.00 49.11 196 LYS A N 1
ATOM 1628 C CA . LYS A 1 204 ? -9.316 10.876 56.992 1.00 56.53 196 LYS A CA 1
ATOM 1629 C C . LYS A 1 204 ? -10.216 12.105 57.175 1.00 60.63 196 LYS A C 1
ATOM 1630 O O . LYS A 1 204 ? -11.432 11.975 57.194 1.00 71.06 196 LYS A O 1
ATOM 1636 N N . GLN A 1 205 ? -9.628 13.298 57.291 1.00 52.46 197 GLN A N 1
ATOM 1637 C CA . GLN A 1 205 ? -10.439 14.493 57.550 1.00 54.53 197 GLN A CA 1
ATOM 1638 C C . GLN A 1 205 ? -11.273 14.898 56.345 1.00 48.78 197 GLN A C 1
ATOM 1639 O O . GLN A 1 205 ? -12.482 15.104 56.481 1.00 46.72 197 GLN A O 1
ATOM 1645 N N . PHE A 1 206 ? -10.659 15.064 55.164 1.00 42.35 198 PHE A N 1
ATOM 1646 C CA . PHE A 1 206 ? -11.460 15.468 54.008 1.00 39.97 198 PHE A CA 1
ATOM 1647 C C . PHE A 1 206 ? -12.575 14.469 53.742 1.00 40.26 198 PHE A C 1
ATOM 1648 O O . PHE A 1 206 ? -13.691 14.856 53.375 1.00 41.11 198 PHE A O 1
ATOM 1656 N N . ASN A 1 207 ? -12.283 13.175 53.895 1.00 40.89 199 ASN A N 1
ATOM 1657 C CA . ASN A 1 207 ? -13.279 12.139 53.655 1.00 53.28 199 ASN A CA 1
ATOM 1658 C C . ASN A 1 207 ? -14.516 12.298 54.532 1.00 59.35 199 ASN A C 1
ATOM 1659 O O . ASN A 1 207 ? -15.579 11.778 54.176 1.00 58.05 199 ASN A O 1
ATOM 1664 N N . THR A 1 208 ? -14.402 13.012 55.658 1.00 64.71 200 THR A N 1
ATOM 1665 C CA . THR A 1 208 ? -15.539 13.184 56.561 1.00 71.85 200 THR A CA 1
ATOM 1666 C C . THR A 1 208 ? -16.646 14.024 55.943 1.00 69.12 200 THR A C 1
ATOM 1667 O O . THR A 1 208 ? -17.821 13.839 56.284 1.00 68.64 200 THR A O 1
ATOM 1671 N N . LEU A 1 209 ? -16.298 14.949 55.048 1.00 60.72 201 LEU A N 1
ATOM 1672 C CA . LEU A 1 209 ? -17.235 15.968 54.605 1.00 53.67 201 LEU A CA 1
ATOM 1673 C C . LEU A 1 209 ? -18.420 15.345 53.872 1.00 57.81 201 LEU A C 1
ATOM 1674 O O . LEU A 1 209 ? -18.396 14.185 53.459 1.00 58.45 201 LEU A O 1
ATOM 1679 N N . GLN A 1 210 ? -19.479 16.142 53.734 1.00 67.46 202 GLN A N 1
ATOM 1680 C CA . GLN A 1 210 ? -20.661 15.712 53.002 1.00 75.78 202 GLN A CA 1
ATOM 1681 C C . GLN A 1 210 ? -20.328 15.567 51.524 1.00 77.30 202 GLN A C 1
ATOM 1682 O O . GLN A 1 210 ? -19.508 16.308 50.979 1.00 77.02 202 GLN A O 1
ATOM 1688 N N . ALA A 1 211 ? -20.985 14.601 50.874 1.00 77.62 203 ALA A N 1
ATOM 1689 C CA . ALA A 1 211 ? -20.661 14.285 49.488 1.00 79.94 203 ALA A CA 1
ATOM 1690 C C . ALA A 1 211 ? -20.756 15.509 48.584 1.00 79.55 203 ALA A C 1
ATOM 1691 O O . ALA A 1 211 ? -20.019 15.608 47.596 1.00 82.16 203 ALA A O 1
ATOM 1693 N N . ALA A 1 212 ? -21.632 16.462 48.918 1.00 71.34 204 ALA A N 1
ATOM 1694 C CA . ALA A 1 212 ? -21.785 17.652 48.088 1.00 62.79 204 ALA A CA 1
ATOM 1695 C C . ALA A 1 212 ? -20.708 18.696 48.363 1.00 56.84 204 ALA A C 1
ATOM 1696 O O . ALA A 1 212 ? -20.335 19.447 47.454 1.00 57.73 204 ALA A O 1
ATOM 1698 N N . VAL A 1 213 ? -20.209 18.779 49.598 1.00 50.95 205 VAL A N 1
ATOM 1699 C CA . VAL A 1 213 ? -19.027 19.602 49.849 1.00 51.40 205 VAL A CA 1
ATOM 1700 C C . VAL A 1 213 ? -17.825 19.042 49.098 1.00 48.72 205 VAL A C 1
ATOM 1701 O O . VAL A 1 213 ? -17.061 19.785 48.469 1.00 54.20 205 VAL A O 1
ATOM 1705 N N . LYS A 1 214 ? -17.636 17.720 49.155 1.00 44.14 206 LYS A N 1
ATOM 1706 C CA . LYS A 1 214 ? -16.486 17.103 48.499 1.00 42.21 206 LYS A CA 1
ATOM 1707 C C . LYS A 1 214 ? -16.563 17.251 46.984 1.0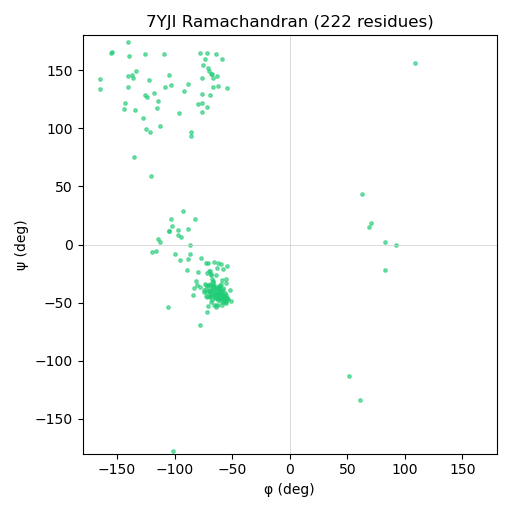0 41.71 206 LYS A C 1
ATOM 1708 O O . LYS A 1 214 ? -15.542 17.469 46.326 1.00 44.35 206 LYS A O 1
ATOM 1714 N N . LYS A 1 215 ? -17.769 17.141 46.416 1.00 49.27 207 LYS A N 1
ATOM 1715 C CA . LYS A 1 215 ? -17.946 17.365 44.986 1.00 49.71 207 LYS A CA 1
ATOM 1716 C C . LYS A 1 215 ? -17.494 18.766 44.605 1.00 46.23 207 LYS A C 1
ATOM 1717 O O . LYS A 1 215 ? -16.665 18.944 43.701 1.00 46.35 207 LYS A O 1
ATOM 1723 N N . GLU A 1 216 ? -18.003 19.772 45.318 1.00 45.11 208 GLU A N 1
ATOM 1724 C CA . GLU A 1 216 ? -17.669 21.166 45.053 1.00 49.99 208 GLU A CA 1
ATOM 1725 C C . GLU A 1 216 ? -16.201 21.467 45.339 1.00 46.10 208 GLU A C 1
ATOM 1726 O O . GLU A 1 216 ? -15.581 22.267 44.627 1.00 46.06 208 GLU A O 1
ATOM 1732 N N . ALA A 1 217 ? -15.629 20.856 46.376 1.00 44.97 209 ALA A N 1
ATOM 1733 C CA . ALA A 1 217 ? -14.208 21.048 46.643 1.00 40.22 209 ALA A CA 1
ATOM 1734 C C . ALA A 1 217 ? -13.364 20.568 45.466 1.00 37.29 209 ALA A C 1
ATOM 1735 O O . ALA A 1 217 ? -12.422 21.252 45.048 1.00 35.68 209 ALA A O 1
ATOM 1737 N N . ALA A 1 218 ? -13.717 19.417 44.891 1.00 35.36 210 ALA A N 1
ATOM 1738 C CA . ALA A 1 218 ? -12.931 18.867 43.791 1.00 36.30 210 ALA A CA 1
ATOM 1739 C C . ALA A 1 218 ? -13.003 19.747 42.543 1.00 38.31 210 ALA A C 1
ATOM 1740 O O . ALA A 1 218 ? -12.016 19.862 41.810 1.00 32.23 210 ALA A O 1
ATOM 1742 N N . ALA A 1 219 ? -14.156 20.374 42.274 1.00 39.29 211 ALA A N 1
ATOM 1743 C CA . ALA A 1 219 ? -14.234 21.274 41.125 1.00 32.60 211 ALA A CA 1
ATOM 1744 C C . ALA A 1 219 ? -13.406 22.529 41.354 1.00 33.05 211 ALA A C 1
ATOM 1745 O O . ALA A 1 219 ? -12.725 23.007 40.439 1.00 42.16 211 ALA A O 1
ATOM 1747 N N . LEU A 1 220 ? -13.460 23.085 42.562 1.00 37.60 212 LEU A N 1
ATOM 1748 C CA . LEU A 1 220 ? -12.677 24.281 42.844 1.00 39.23 212 LEU A CA 1
ATOM 1749 C C . LEU A 1 220 ? -11.185 23.984 42.824 1.00 39.34 212 LEU A C 1
ATOM 1750 O O . LEU A 1 220 ? -10.393 24.791 42.320 1.00 37.04 212 LEU A O 1
ATOM 1755 N N . ILE A 1 221 ? -10.782 22.836 43.371 1.00 36.93 213 ILE A N 1
ATOM 1756 C CA . ILE A 1 221 ? -9.369 22.468 43.374 1.00 37.38 213 ILE A CA 1
ATOM 1757 C C . ILE A 1 221 ? -8.855 22.349 41.948 1.00 35.77 213 ILE A C 1
ATOM 1758 O O . ILE A 1 221 ? -7.783 22.862 41.604 1.00 41.23 213 ILE A O 1
ATOM 1763 N N . PHE A 1 222 ? -9.608 21.670 41.095 1.00 31.14 214 PHE A N 1
ATOM 1764 C CA . PHE A 1 222 ? -9.099 21.494 39.747 1.00 28.77 214 PHE A CA 1
ATOM 1765 C C . PHE A 1 222 ? -9.160 22.792 38.951 1.00 32.38 214 PHE A C 1
ATOM 1766 O O . PHE A 1 222 ? -8.242 23.083 38.169 1.00 34.25 214 PHE A O 1
ATOM 1774 N N . HIS A 1 223 ? -10.220 23.590 39.131 1.00 39.30 215 HIS A N 1
ATOM 1775 C CA A HIS A 1 223 ? -10.252 24.928 38.549 0.60 34.29 215 HIS A CA 1
ATOM 1776 C CA B HIS A 1 223 ? -10.244 24.920 38.531 0.40 34.35 215 HIS A CA 1
ATOM 1777 C C . HIS A 1 223 ? -8.997 25.708 38.922 1.00 35.32 215 HIS A C 1
ATOM 1778 O O . HIS A 1 223 ? -8.355 26.328 38.073 1.00 31.35 215 HIS A O 1
ATOM 1791 N N . SER A 1 224 ? -8.633 25.673 40.214 1.00 39.48 216 SER A N 1
ATOM 1792 C CA . SER A 1 224 ? -7.470 26.423 40.685 1.00 33.18 216 SER A CA 1
ATOM 1793 C C . SER A 1 224 ? -6.159 25.844 40.152 1.00 33.43 216 SER A C 1
ATOM 1794 O O . SER A 1 224 ? -5.239 26.599 39.811 1.00 39.36 216 SER A O 1
ATOM 1797 N N . ILE A 1 225 ? -6.044 24.517 40.075 1.00 30.18 217 ILE A N 1
ATOM 1798 C CA . ILE A 1 225 ? -4.833 23.918 39.507 1.00 30.87 217 ILE A CA 1
ATOM 1799 C C . ILE A 1 225 ? -4.658 24.345 38.053 1.00 35.90 217 ILE A C 1
ATOM 1800 O O . ILE A 1 225 ? -3.563 24.748 37.634 1.00 33.38 217 ILE A O 1
ATOM 1805 N N . ILE A 1 226 ? -5.736 24.262 37.260 1.00 34.75 218 ILE A N 1
ATOM 1806 C CA . ILE A 1 226 ? -5.679 24.728 35.871 1.00 33.32 218 ILE A CA 1
ATOM 1807 C C . ILE A 1 226 ? -5.302 26.200 35.828 1.00 39.28 218 ILE A C 1
ATOM 1808 O O . ILE A 1 226 ? -4.493 26.637 35.001 1.00 36.90 218 ILE A O 1
ATOM 1813 N N . SER A 1 227 ? -5.915 26.997 36.700 1.00 39.33 219 SER A N 1
ATOM 1814 C CA . SER A 1 227 ? -5.604 28.416 36.712 1.00 34.94 219 SER A CA 1
ATOM 1815 C C . SER A 1 227 ? -4.134 28.646 37.043 1.00 36.93 219 SER A C 1
ATOM 1816 O O . SER A 1 227 ? -3.485 29.519 36.454 1.00 38.94 219 SER A O 1
ATOM 1819 N N . MET A 1 228 ? -3.579 27.841 37.951 1.00 34.75 220 MET A N 1
ATOM 1820 C CA . MET A 1 228 ? -2.158 27.951 38.258 1.00 36.81 220 MET A CA 1
ATOM 1821 C C . MET A 1 228 ? -1.308 27.620 37.028 1.00 44.48 220 MET A C 1
ATOM 1822 O O . MET A 1 228 ? -0.364 28.348 36.694 1.00 43.18 220 MET A O 1
ATOM 1827 N N . VAL A 1 229 ? -1.642 26.524 36.336 1.00 37.59 221 VAL A N 1
ATOM 1828 C CA . VAL A 1 229 ? -0.875 26.099 35.168 1.00 36.71 221 VAL A CA 1
ATOM 1829 C C . VAL A 1 229 ? -0.968 27.134 34.045 1.00 37.09 221 VAL A C 1
ATOM 1830 O O . VAL A 1 229 ? 0.023 27.406 33.351 1.00 35.24 221 VAL A O 1
ATOM 1834 N N . LYS A 1 230 ? -2.155 27.715 33.831 1.00 33.43 222 LYS A N 1
ATOM 1835 C CA . LYS A 1 230 ? -2.275 28.771 32.824 1.00 39.87 222 LYS A CA 1
ATOM 1836 C C . LYS A 1 230 ? -1.417 29.978 33.176 1.00 46.56 222 LYS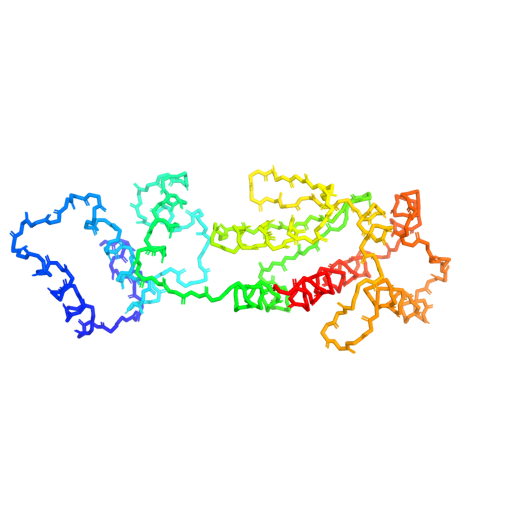 A C 1
ATOM 1837 O O . LYS A 1 230 ? -0.856 30.612 32.281 1.00 56.06 222 LYS A O 1
ATOM 1843 N N . SER A 1 231 ? -1.302 30.311 34.469 1.00 49.27 223 SER A N 1
ATOM 1844 C CA . SER A 1 231 ? -0.457 31.431 34.878 1.00 48.78 223 SER A CA 1
ATOM 1845 C C . SER A 1 231 ? 1.020 31.188 34.611 1.00 49.22 223 SER A C 1
ATOM 1846 O O . SER A 1 231 ? 1.804 32.136 34.660 1.00 51.23 223 SER A O 1
ATOM 1849 N N . HIS A 1 232 ? 1.429 29.952 34.346 1.00 53.93 224 HIS A N 1
ATOM 1850 C CA . HIS A 1 232 ? 2.854 29.697 34.192 1.00 59.98 224 HIS A CA 1
ATOM 1851 C C . HIS A 1 232 ? 3.174 29.124 32.821 1.00 61.48 224 HIS A C 1
ATOM 1852 O O . HIS A 1 232 ? 3.725 28.023 32.719 1.00 67.80 224 HIS A O 1
ATOM 1859 N N . ILE A 1 233 ? 2.835 29.876 31.773 1.00 60.48 225 ILE A N 1
ATOM 1860 C CA . ILE A 1 233 ? 3.127 29.511 30.390 1.00 66.34 225 ILE A CA 1
ATOM 1861 C C . ILE A 1 233 ? 2.316 28.277 30.003 1.00 63.92 225 ILE A C 1
ATOM 1862 O O . ILE A 1 233 ? 1.083 28.336 29.895 1.00 60.25 225 ILE A O 1
#

Solvent-accessible surface area: 12821 Å² total; per-residue (Å²): 174,91,53,117,123,83,34,109,80,47,64,144,115,85,52,70,75,8,58,81,146,46,33,96,126,130,31,163,54,51,32,58,161,71,34,47,51,2,0,61,18,18,0,22,85,94,25,15,34,5,18,98,88,48,71,23,152,78,9,7,68,27,49,121,57,91,66,198,92,1,80,51,10,24,32,70,2,14,92,130,49,45,139,44,61,58,50,120,4,2,74,76,1,19,58,58,8,103,143,48,108,17,93,0,68,26,111,33,6,83,0,68,0,95,0,49,34,9,14,6,26,121,9,1,63,134,5,2,54,59,30,82,98,158,11,65,65,63,62,106,153,15,58,3,20,0,61,0,9,45,3,2,109,41,6,2,88,52,74,8,102,92,50,120,63,0,58,48,48,0,38,62,9,3,146,108,26,25,178,152,24,171,135,31,128,37,62,3,77,54,110,65,0,1,85,156,49,2,93,86,14,96,83,71,1,47,84,87,0,0,18,45,0,0,47,6,0,2,15,0,1,42,48,55,177

B-factor: mean 44.55, std 17.58, range [14.5, 117.73]

Foldseek 3Di:
DCQPVLFPFFDVVVLVVVLVCVCQVPHHPPDDPLRVLLVVVVSCVVTTCNCPPDFLVVVCVSVVHDSVVVLVSQVVSCVVPHDDDLLVLLVVVLVCLVVVVWFWADDQQKIKIQDRHNVSVVSCVVLLCVPPDHFPWDDDPRIIIGGFLVCCVVQQQFAFQVGDGLVVQLVVLLVVVVVVWPDDDDDRNDRVCRRPVVVPDDPVSRRVSSSSSSSSSSRRSSVPD

Sequence (225 aa):
MALIDQITTINKNEFTDDFLRKYFELGFGSLSKHDIDLLVYYLVKEHSDLFNGKTNYEISSLLTITERKLQSIQMESYLRYENNSISKNLEELSVKITKGEIKPEVEGDKIRVLIDSPVLRRDLEYSITSLGHIVDYSFNKNILSLRLSNFFEVFGNLNIENGKELKTQVIDFFREQNKWDKEILIEIENKSWWIKQFNTLQAAVKKEAAALIFHHSIISMVKSHI